Protein AF-A0A8S3PRU8-F1 (afdb_monomer_lite)

pLDDT: mean 73.17, std 15.63, range [35.59, 90.94]

Radius of gyration: 26.18 Å; chains: 1; bounding box: 112×48×58 Å

InterPro domains:
  IPR024989 Major facilitator superfamily associated domain [PF12832] (41-368)
  IPR036259 MFS transporter superfamily [G3DSA:1.20.1250.20] (37-147)
  IPR036259 MFS transporter superfamily [G3DSA:1.20.1250.20] (250-369)
  IPR036259 MFS transporter superfamily [SSF103473] (40-126)
  IPR036259 MFS transporter superfamily [SSF103473] (211-368)
  IPR051717 Major facilitator superfamily MFSD6 [PTHR16172] (34-369)

Organism: Mytilus edulis (NCBI:txid6550)

Secondary structure (DSSP, 8-state):
--SSSSSHHHHHHHHHHHHHHHHHHHHHHHHHTT---HHHHHHHHHHHHHHHHHHHHHHHHHHHHHHTT--HHHHHHHHHHHHHHHHHHHHHHHHHHHHHT-HHHHHHHHHHHHHHHHHHHHTS-------HHHHHHHHHHHHH-S----HHHHHHHHHHHHHHHHHHHHHHHHHHHHHHHHHHHHHHHHHHHHHH-GGGTHHHHHHHHHHHHH-----HHHHHHHHHHHHHHHHHHHHH---HHHHHHHHTTPPPP-HHHHHHHHTSHHHHHHHHHHHHHHHHHHHHHHHHHHHHHHTT--HHHHHHHHHHHHHHHHHHHHHHHHHHHHH-HHHHHHHHHHHHHHHHHHHHH--SGGGHHHHHGGGG-

Foldseek 3Di:
DPDPPPCVVVVVVVVVVVVVVVVVVVVVVVVVLPPPPVLLVLLLLQLLLVLLLCLLDLLCVLVLCVQLVDDPVRLCVLLVLLVVLLVVLQVVLVLVCQQVVPLLVLLLQLLVLLVVLVVLVVPLPRNPRCPPVVVVVVVVCVVPDPDDDDPVVVVVVVVVVVSVVVVVVNSVSNSVSSSSNSNNVVSSLVLSCQVCDPVVVLCSLVSNLSSLVSNADDDSVRSVVSSVVSSVSNNVSSVVRDRVVSVVCVVVVPDGDDVVVVVVVCPDVVNVVVVVLVVVVVVLVSCCSNCVLVLLVVLVHDPVLSNLLSNLLSVLQSVLSVCVVVVCVPPNDVVVSVVLVVLSVVLVVCSVPDSHSNVSSVSSSSSND

Sequence (369 aa):
MDNCNEKRPVVAAELHLQKEATEESTKSTERNIFKIESDLLIYKLFYFGFGGAIGCVFPFLSVYYKQLGFSPNQIGIISGVRPLIGFMSGPLWGSIADRCRIRKMMMLISTFGWLTFLMGIGFVPPAATTDKNCQLELVFVNSTLGLHNTSSGKDALSSVFKKLSTSEQNKLLEDRGEIVHSPLSALSDSGCIEHIGMENVDKYGFQRCWASFGFGLFDYHVAFYFFAGCMIIVIISAFMFSFPHEKAAKADNKPKPNIKHTFKLFMTPHYCSWLVCMFVMGMCNGVIWAFLYWHMENLGASQLLIGLSSVVNNIAEIITFFVIFPLIKKVGVMPFMILGILGYIARFCVFAFINNPWFILPVEVLQGM

Structure (mmCIF, N/CA/C/O backbone):
data_AF-A0A8S3PRU8-F1
#
_entry.id   AF-A0A8S3PRU8-F1
#
loop_
_atom_site.group_PDB
_atom_site.id
_atom_site.type_symbol
_atom_site.label_atom_id
_atom_site.label_alt_id
_atom_site.label_comp_id
_atom_site.label_asym_id
_atom_site.label_entity_id
_atom_site.label_seq_id
_atom_site.pdbx_PDB_ins_code
_atom_site.Cartn_x
_atom_site.Cartn_y
_atom_site.Cartn_z
_atom_site.occupancy
_atom_site.B_iso_or_equiv
_atom_site.auth_seq_id
_atom_site.auth_comp_id
_atom_site.auth_asym_id
_atom_site.auth_atom_id
_atom_site.pdbx_PDB_model_num
ATOM 1 N N . MET A 1 1 ? -65.185 4.388 -13.834 1.00 47.00 1 MET A N 1
ATOM 2 C CA . MET A 1 1 ? -64.095 5.345 -14.137 1.00 47.00 1 MET A CA 1
ATOM 3 C C . MET A 1 1 ? -64.138 6.391 -13.030 1.00 47.00 1 MET A C 1
ATOM 5 O O . MET A 1 1 ? -65.217 6.534 -12.488 1.00 47.00 1 MET A O 1
ATOM 9 N N . ASP A 1 2 ? -63.014 7.002 -12.640 1.00 45.50 2 ASP A N 1
ATOM 10 C CA . ASP A 1 2 ? -62.895 8.070 -11.605 1.00 45.50 2 ASP A CA 1
ATOM 11 C C . ASP A 1 2 ? -62.200 7.688 -10.283 1.00 45.50 2 ASP A C 1
ATOM 13 O O . ASP A 1 2 ? -62.673 8.000 -9.200 1.00 45.50 2 ASP A O 1
ATOM 17 N N . ASN A 1 3 ? -61.025 7.043 -10.340 1.00 44.25 3 ASN A N 1
ATOM 18 C CA . ASN A 1 3 ? -60.102 7.058 -9.185 1.00 44.25 3 ASN A CA 1
ATOM 19 C C . ASN A 1 3 ? -58.603 7.066 -9.567 1.00 44.25 3 ASN A C 1
ATOM 21 O O . ASN A 1 3 ? -57.733 6.715 -8.775 1.00 44.25 3 ASN A O 1
ATOM 25 N N . CYS A 1 4 ? -58.276 7.434 -10.814 1.00 46.62 4 CYS A N 1
ATOM 26 C CA . CYS A 1 4 ? -56.896 7.408 -11.326 1.00 46.62 4 CYS A CA 1
ATOM 27 C C . CYS A 1 4 ? -56.290 8.807 -11.574 1.00 46.62 4 CYS A C 1
ATOM 29 O O . CYS A 1 4 ? -55.106 8.906 -11.897 1.00 46.62 4 CYS A O 1
ATOM 31 N N . ASN A 1 5 ? -57.071 9.886 -11.414 1.00 47.25 5 ASN A N 1
ATOM 32 C CA . ASN A 1 5 ? -56.615 11.263 -11.660 1.00 47.25 5 ASN A CA 1
ATOM 33 C C . ASN A 1 5 ? -56.209 12.038 -10.396 1.00 47.25 5 ASN A C 1
ATOM 35 O O . ASN A 1 5 ? -55.496 13.027 -10.515 1.00 47.25 5 ASN A O 1
ATOM 39 N N . GLU A 1 6 ? -56.568 11.572 -9.198 1.00 48.75 6 GLU A N 1
ATOM 40 C CA . GLU A 1 6 ? -56.329 12.328 -7.956 1.00 48.75 6 GLU A CA 1
ATOM 41 C C . GLU A 1 6 ? -54.977 12.006 -7.286 1.00 48.75 6 GLU A C 1
ATOM 43 O O . GLU A 1 6 ? -54.430 12.815 -6.544 1.00 48.75 6 GLU A O 1
ATOM 48 N N . LYS A 1 7 ? -54.360 10.859 -7.613 1.00 46.28 7 LYS A N 1
ATOM 49 C CA . LYS A 1 7 ? -53.056 10.443 -7.049 1.00 46.28 7 LYS A CA 1
ATOM 50 C C . LYS A 1 7 ? -51.835 10.998 -7.790 1.00 46.28 7 LYS A C 1
ATOM 52 O O . LYS A 1 7 ? -50.730 10.983 -7.256 1.00 46.28 7 LYS A O 1
ATOM 57 N N . ARG A 1 8 ? -52.011 11.487 -9.021 1.00 46.84 8 ARG A N 1
ATOM 58 C CA . ARG A 1 8 ? -50.918 11.994 -9.868 1.00 46.84 8 ARG A CA 1
ATOM 59 C C . ARG A 1 8 ? -50.230 13.265 -9.321 1.00 46.84 8 ARG A C 1
ATOM 61 O O . ARG A 1 8 ? -49.003 13.299 -9.374 1.00 46.84 8 ARG A O 1
ATOM 68 N N . PRO A 1 9 ? -50.943 14.273 -8.771 1.00 50.50 9 PRO A N 1
ATOM 69 C CA . PRO A 1 9 ? -50.291 15.460 -8.209 1.00 50.50 9 PRO A CA 1
ATOM 70 C C . PRO A 1 9 ? -49.580 15.184 -6.875 1.00 50.50 9 PRO A C 1
ATOM 72 O O . PRO A 1 9 ? -48.553 15.798 -6.607 1.00 50.50 9 PRO A O 1
ATOM 75 N N . VAL A 1 10 ? -50.069 14.228 -6.074 1.00 56.16 10 VAL A N 1
ATOM 76 C CA . VAL A 1 10 ? -49.475 13.882 -4.768 1.00 56.16 10 VAL A CA 1
ATOM 77 C C . VAL A 1 10 ? -48.139 13.158 -4.943 1.00 56.16 10 VAL A C 1
ATOM 79 O O . VAL A 1 10 ? -47.141 13.560 -4.354 1.00 56.16 10 VAL A O 1
ATOM 82 N N . VAL A 1 11 ? -48.084 12.164 -5.838 1.00 56.28 11 VAL A N 1
ATOM 83 C CA . VAL A 1 11 ? -46.840 11.429 -6.131 1.00 56.28 11 VAL A CA 1
ATOM 84 C C . VAL A 1 11 ? -45.798 12.336 -6.791 1.00 56.28 11 VAL A C 1
ATOM 86 O O . VAL A 1 11 ? -44.612 12.213 -6.504 1.00 56.28 11 VAL A O 1
ATOM 89 N N . ALA A 1 12 ? -46.217 13.274 -7.649 1.00 55.81 12 ALA A N 1
ATOM 90 C CA . ALA A 1 12 ? -45.309 14.259 -8.233 1.00 55.81 12 ALA A CA 1
ATOM 91 C C . ALA A 1 12 ? -44.747 15.218 -7.169 1.00 55.81 12 ALA A C 1
ATOM 93 O O . ALA A 1 12 ? -43.547 15.480 -7.171 1.00 55.81 12 ALA A O 1
ATOM 94 N N . ALA A 1 13 ? -45.578 15.687 -6.233 1.00 56.72 13 ALA A N 1
ATOM 95 C CA . ALA A 1 13 ? -45.146 16.542 -5.129 1.00 56.72 13 ALA A CA 1
ATOM 96 C C . ALA A 1 13 ? -44.163 15.828 -4.180 1.00 56.72 13 ALA A C 1
ATOM 98 O O . ALA A 1 13 ? -43.155 16.419 -3.803 1.00 56.72 13 ALA A O 1
ATOM 99 N N . GLU A 1 14 ? -44.384 14.546 -3.862 1.00 57.16 14 GLU A N 1
ATOM 100 C CA . GLU A 1 14 ? -43.434 13.735 -3.080 1.00 57.16 14 GLU A CA 1
ATOM 101 C C . GLU A 1 14 ? -42.108 13.506 -3.816 1.00 57.16 14 GLU A C 1
ATOM 103 O O . GLU A 1 14 ? -41.045 13.578 -3.201 1.00 57.16 14 GLU A O 1
ATOM 108 N N . LEU A 1 15 ? -42.140 13.300 -5.137 1.00 53.78 15 LEU A N 1
ATOM 109 C CA . LEU A 1 15 ? -40.930 13.167 -5.959 1.00 53.78 15 LEU A CA 1
ATOM 110 C C . LEU A 1 15 ? -40.143 14.480 -6.059 1.00 53.78 15 LEU A C 1
ATOM 112 O O . LEU A 1 15 ? -38.913 14.453 -6.105 1.00 53.78 15 LEU A O 1
ATOM 116 N N . HIS A 1 16 ? -40.836 15.621 -6.084 1.00 53.03 16 HIS A N 1
ATOM 117 C CA . HIS A 1 16 ? -40.217 16.946 -6.043 1.00 53.03 16 HIS A CA 1
ATOM 118 C C . HIS A 1 16 ? -39.598 17.235 -4.671 1.00 53.03 16 HIS A C 1
ATOM 120 O O . HIS A 1 16 ? -38.432 17.613 -4.622 1.00 53.03 16 HIS A O 1
ATOM 126 N N . LEU A 1 17 ? -40.300 16.933 -3.574 1.00 56.47 17 LEU A N 1
ATOM 127 C CA . LEU A 1 17 ? -39.768 17.056 -2.211 1.00 56.47 17 LEU A CA 1
ATOM 128 C C . LEU A 1 17 ? -38.574 16.124 -1.964 1.00 56.47 17 LEU A C 1
ATOM 130 O O . LEU A 1 17 ? -37.589 16.528 -1.352 1.00 56.47 17 LEU A O 1
ATOM 134 N N . GLN A 1 18 ? -38.609 14.890 -2.480 1.00 53.62 18 GLN A N 1
ATOM 135 C CA . GLN A 1 18 ? -37.466 13.976 -2.408 1.00 53.62 18 GLN A CA 1
ATOM 136 C C . GLN A 1 18 ? -36.280 14.465 -3.244 1.00 53.62 18 GLN A C 1
ATOM 138 O O . GLN A 1 18 ? -35.137 14.318 -2.810 1.00 53.62 18 GLN A O 1
ATOM 143 N N . LYS A 1 19 ? -36.517 15.059 -4.420 1.00 53.69 19 LYS A N 1
ATOM 144 C CA . LYS A 1 19 ? -35.451 15.659 -5.235 1.00 53.69 19 LYS A CA 1
ATOM 145 C C . LYS A 1 19 ? -34.837 16.880 -4.562 1.00 53.69 19 LYS A C 1
ATOM 147 O O . LYS A 1 19 ? -33.615 16.948 -4.502 1.00 53.69 19 LYS A O 1
ATOM 152 N N . GLU A 1 20 ? -35.644 17.777 -4.005 1.00 48.34 20 GLU A N 1
ATOM 153 C CA . GLU A 1 20 ? -35.163 18.954 -3.272 1.00 48.34 20 GLU A CA 1
ATOM 154 C C . GLU A 1 20 ? -34.386 18.551 -2.011 1.00 48.34 20 GLU A C 1
ATOM 156 O O . GLU A 1 20 ? -33.273 19.030 -1.806 1.00 48.34 20 GLU A O 1
ATOM 161 N N . ALA A 1 21 ? -34.876 17.572 -1.241 1.00 49.41 21 ALA A N 1
ATOM 162 C CA . ALA A 1 21 ? -34.156 17.030 -0.086 1.00 49.41 21 ALA A CA 1
ATOM 163 C C . ALA A 1 21 ? -32.836 16.338 -0.481 1.00 49.41 21 ALA A C 1
ATOM 165 O O . ALA A 1 21 ? -31.834 16.428 0.233 1.00 49.41 21 ALA A O 1
ATOM 166 N N . THR A 1 22 ? -32.802 15.668 -1.639 1.00 45.88 22 THR A N 1
ATOM 167 C CA . THR A 1 22 ? -31.578 15.043 -2.162 1.00 45.88 22 THR A CA 1
ATOM 168 C C . THR A 1 22 ? -30.594 16.097 -2.677 1.00 45.88 22 THR A C 1
ATOM 170 O O . THR A 1 22 ? -29.397 15.971 -2.429 1.00 45.88 22 THR A O 1
ATOM 173 N N . GLU A 1 23 ? -31.055 17.163 -3.337 1.00 47.12 23 GLU A N 1
ATOM 174 C CA . GLU A 1 23 ? -30.209 18.274 -3.797 1.00 47.12 23 GLU A CA 1
ATOM 175 C C . GLU A 1 23 ? -29.662 19.119 -2.639 1.00 47.12 23 GLU A C 1
ATOM 177 O O . GLU A 1 23 ? -28.493 19.505 -2.673 1.00 47.12 23 GLU A O 1
ATOM 182 N N . GLU A 1 24 ? -30.443 19.361 -1.582 1.00 45.91 24 GLU A N 1
ATOM 183 C CA . GLU A 1 24 ? -29.961 20.022 -0.362 1.00 45.91 24 GLU A CA 1
ATOM 184 C C . GLU A 1 24 ? -28.993 19.143 0.435 1.00 45.91 24 GLU A C 1
ATOM 186 O O . GLU A 1 24 ? -27.978 19.639 0.936 1.00 45.91 24 GLU A O 1
ATOM 191 N N . SER A 1 25 ? -29.237 17.829 0.504 1.00 40.81 25 SER A N 1
ATOM 192 C CA . SER A 1 25 ? -28.279 16.873 1.068 1.00 40.81 25 SER A CA 1
ATOM 193 C C . SER A 1 25 ? -26.977 16.873 0.260 1.00 40.81 25 SER A C 1
ATOM 195 O O . SER A 1 25 ? -25.906 16.989 0.840 1.00 40.81 25 SER A O 1
ATOM 197 N N . THR A 1 26 ? -27.048 16.889 -1.073 1.00 47.44 26 THR A N 1
ATOM 198 C CA . THR A 1 26 ? -25.853 16.916 -1.933 1.00 47.44 26 THR A CA 1
ATOM 199 C C . THR A 1 26 ? -25.088 18.243 -1.797 1.00 47.44 26 THR A C 1
ATOM 201 O O . THR A 1 26 ? -23.878 18.225 -1.596 1.00 47.44 26 THR A O 1
ATOM 204 N N . LYS A 1 27 ? -25.776 19.397 -1.779 1.00 42.53 27 LYS A N 1
ATOM 205 C CA . LYS A 1 27 ? -25.165 20.731 -1.578 1.00 42.53 27 LYS A CA 1
ATOM 206 C C . LYS A 1 27 ? -24.635 20.968 -0.159 1.00 42.53 27 LYS A C 1
ATOM 208 O O . LYS A 1 27 ? -23.760 21.814 0.040 1.00 42.53 27 LYS A O 1
ATOM 213 N N . SER A 1 28 ? -25.192 20.309 0.858 1.00 35.81 28 SER A N 1
ATOM 214 C CA . SER A 1 28 ? -24.673 20.368 2.234 1.00 35.81 28 SER A CA 1
ATOM 215 C C . SER A 1 28 ? -23.487 19.423 2.427 1.00 35.81 28 SER A C 1
ATOM 217 O O . SER A 1 28 ? -22.510 19.823 3.056 1.00 35.81 28 SER A O 1
ATOM 219 N N . THR A 1 29 ? -23.499 18.241 1.804 1.00 46.25 29 THR A N 1
ATOM 220 C CA . THR A 1 29 ? -22.323 17.370 1.691 1.00 46.25 29 THR A CA 1
ATOM 221 C C . THR A 1 29 ? -21.192 18.097 0.960 1.00 46.25 29 THR A C 1
ATOM 223 O O . THR A 1 29 ? -20.109 18.204 1.522 1.00 46.25 29 THR A O 1
ATOM 226 N N . GLU A 1 30 ? -21.440 18.723 -0.198 1.00 48.78 30 GLU A N 1
ATOM 227 C CA . GLU A 1 30 ? -20.431 19.499 -0.945 1.00 48.78 30 GLU A CA 1
ATOM 228 C C . GLU A 1 30 ? -19.824 20.653 -0.131 1.00 48.78 30 GLU A C 1
ATOM 230 O O . GLU A 1 30 ? -18.609 20.856 -0.153 1.00 48.78 30 GLU A O 1
ATOM 235 N N . ARG A 1 31 ? -20.638 21.374 0.657 1.00 43.94 31 ARG A N 1
ATOM 236 C CA . ARG A 1 31 ? -20.153 22.438 1.557 1.00 43.94 31 ARG A CA 1
ATOM 237 C C . ARG A 1 31 ? -19.369 21.915 2.768 1.00 43.94 31 ARG A C 1
ATOM 239 O O . ARG A 1 31 ? -18.573 22.664 3.329 1.00 43.94 31 ARG A O 1
ATOM 246 N N . ASN A 1 32 ? -19.549 20.652 3.154 1.00 48.50 32 ASN A N 1
ATOM 247 C CA . ASN A 1 32 ? -18.842 20.024 4.273 1.00 48.50 32 ASN A CA 1
ATOM 248 C C . ASN A 1 32 ? -17.560 19.274 3.865 1.00 48.50 32 ASN A C 1
ATOM 250 O O . ASN A 1 32 ? -16.729 19.026 4.734 1.00 48.50 32 ASN A O 1
ATOM 254 N N . ILE A 1 33 ? -17.339 18.980 2.576 1.00 50.38 33 ILE A N 1
ATOM 255 C CA . ILE A 1 33 ? -16.106 18.320 2.086 1.00 50.38 33 ILE A CA 1
ATOM 256 C C . ILE A 1 33 ? -14.841 19.136 2.428 1.00 50.38 33 ILE A C 1
ATOM 258 O O . ILE A 1 33 ? -13.779 18.566 2.671 1.00 50.38 33 ILE A O 1
ATOM 262 N N . PHE A 1 34 ? -14.949 20.469 2.502 1.00 45.59 34 PHE A N 1
ATOM 263 C CA . PHE A 1 34 ? -13.810 21.370 2.730 1.00 45.59 34 PHE A CA 1
ATOM 264 C C . PHE A 1 34 ? -13.647 21.871 4.168 1.00 45.59 34 PHE A C 1
ATOM 266 O O . PHE A 1 34 ? -12.676 22.575 4.459 1.00 45.59 34 PHE A O 1
ATOM 273 N N . LYS A 1 35 ? -14.546 21.521 5.095 1.00 43.44 35 LYS A N 1
ATOM 274 C CA . LYS A 1 35 ? -14.351 21.889 6.500 1.00 43.44 35 LYS A CA 1
ATOM 275 C C . LYS A 1 35 ? -13.272 20.973 7.075 1.00 43.44 35 LYS A C 1
ATOM 277 O O . LYS A 1 35 ? -13.495 19.784 7.282 1.00 43.44 35 LYS A O 1
ATOM 282 N N . ILE A 1 36 ? -12.074 21.517 7.283 1.00 52.06 36 ILE A N 1
ATOM 283 C CA . ILE A 1 36 ? -10.980 20.798 7.939 1.00 52.06 36 ILE A CA 1
ATOM 284 C C . ILE A 1 36 ? -11.389 20.607 9.402 1.00 52.06 36 ILE A C 1
ATOM 286 O O . ILE A 1 36 ? -11.184 21.486 10.234 1.00 52.06 36 ILE A O 1
ATOM 290 N N . GLU A 1 37 ? -12.020 19.476 9.707 1.00 64.31 37 GLU A N 1
ATOM 291 C CA . GLU A 1 37 ? -12.194 19.010 11.079 1.00 64.31 37 GLU A CA 1
ATOM 292 C C . GLU A 1 37 ? -10.785 18.804 11.659 1.00 64.31 37 GLU A C 1
ATOM 294 O O . GLU A 1 37 ? -10.051 17.905 11.240 1.00 64.31 37 GLU A O 1
ATOM 299 N N . SER A 1 38 ? -10.369 19.693 12.566 1.00 64.19 38 SER A N 1
ATOM 300 C CA . SER A 1 38 ? -9.030 19.692 13.176 1.00 64.19 38 SER A CA 1
ATOM 301 C C . SER A 1 38 ? -8.693 18.356 13.845 1.00 64.19 38 SER A C 1
ATOM 303 O O . SER A 1 38 ? -7.530 17.958 13.877 1.00 64.19 38 SER A O 1
ATOM 305 N N . ASP A 1 39 ? -9.718 17.630 14.293 1.00 69.25 39 ASP A N 1
ATOM 306 C CA . ASP A 1 39 ? -9.606 16.307 14.908 1.00 69.25 39 ASP A CA 1
ATOM 307 C C . ASP A 1 39 ? -9.139 15.229 13.907 1.00 69.25 39 ASP A C 1
ATOM 309 O O . ASP A 1 39 ? -8.416 14.301 14.273 1.00 69.25 39 ASP A O 1
ATOM 313 N N . LEU A 1 40 ? -9.451 15.391 12.612 1.00 80.44 40 LEU A N 1
ATOM 314 C CA . LEU A 1 40 ? -9.039 14.475 11.540 1.00 80.44 40 LEU A CA 1
ATOM 315 C C . LEU A 1 40 ? -7.674 14.821 10.928 1.00 80.44 40 LEU A C 1
ATOM 317 O O . LEU A 1 40 ? -7.093 14.009 10.204 1.00 80.44 40 LEU A O 1
ATOM 321 N N . LEU A 1 41 ? -7.124 16.002 11.227 1.00 84.31 41 LEU A N 1
ATOM 322 C CA . LEU A 1 41 ? -5.850 16.460 10.666 1.00 84.31 41 LEU A CA 1
ATOM 323 C C . LEU A 1 41 ? -4.695 15.508 11.006 1.00 84.31 41 LEU A C 1
ATOM 325 O O . LEU A 1 41 ? -3.850 15.237 10.155 1.00 84.31 41 LEU A O 1
ATOM 329 N N . ILE A 1 42 ? -4.688 14.951 12.219 1.00 85.69 42 ILE A N 1
ATOM 330 C CA . ILE A 1 42 ? -3.657 14.006 12.677 1.00 85.69 42 ILE A CA 1
ATOM 331 C C . ILE A 1 42 ? -3.625 12.766 11.779 1.00 85.69 42 ILE A C 1
ATOM 333 O O . ILE A 1 42 ? -2.552 12.319 11.377 1.00 85.69 42 ILE A O 1
ATOM 337 N N . TYR A 1 43 ? -4.797 12.249 11.406 1.00 84.75 43 TYR A N 1
ATOM 338 C CA . TYR A 1 43 ? -4.910 11.110 10.501 1.00 84.75 43 TYR A CA 1
ATOM 339 C C . TYR A 1 43 ? -4.434 11.490 9.093 1.00 84.75 43 TYR A C 1
ATOM 341 O O . TYR A 1 43 ? -3.814 10.669 8.427 1.00 84.75 43 TYR A O 1
ATOM 349 N N . LYS A 1 44 ? -4.671 12.733 8.632 1.00 87.81 44 LYS A N 1
ATOM 350 C CA . LYS A 1 44 ? -4.257 13.186 7.283 1.00 87.81 44 LYS A CA 1
ATOM 351 C C . LYS A 1 44 ? -2.744 13.245 7.193 1.00 87.81 44 LYS A C 1
ATOM 353 O O . LYS A 1 44 ? -2.162 12.726 6.248 1.00 87.81 44 LYS A O 1
ATOM 358 N N . LEU A 1 45 ? -2.123 13.826 8.217 1.00 87.69 45 LEU A N 1
ATOM 359 C CA . LEU A 1 45 ? -0.674 13.900 8.352 1.00 87.69 45 LEU A CA 1
ATOM 360 C C . LEU A 1 45 ? -0.046 12.510 8.462 1.00 87.69 45 LEU A C 1
ATOM 362 O O . LEU A 1 45 ? 0.976 12.267 7.824 1.00 87.69 45 LEU A O 1
ATOM 366 N N . PHE A 1 46 ? -0.671 11.592 9.208 1.00 89.06 46 PHE A N 1
ATOM 367 C CA . PHE A 1 46 ? -0.214 10.207 9.273 1.00 89.06 46 PHE A CA 1
ATOM 368 C C . PHE A 1 46 ? -0.255 9.547 7.894 1.00 89.06 46 PHE A C 1
ATOM 370 O O . PHE A 1 46 ? 0.762 9.023 7.453 1.00 89.06 46 PHE A O 1
ATOM 377 N N . TYR A 1 47 ? -1.394 9.597 7.193 1.00 88.56 47 TYR A N 1
ATOM 378 C CA . TYR A 1 47 ? -1.516 8.994 5.865 1.00 88.56 47 TYR A CA 1
ATOM 379 C C . TYR A 1 47 ? -0.541 9.615 4.871 1.00 88.56 47 TYR A C 1
ATOM 381 O O . TYR A 1 47 ? 0.140 8.871 4.176 1.00 88.56 47 TYR A O 1
ATOM 389 N N . PHE A 1 48 ? -0.417 10.942 4.850 1.00 88.50 48 PHE A N 1
ATOM 390 C CA . PHE A 1 48 ? 0.528 11.650 3.990 1.00 88.50 48 PHE A CA 1
ATOM 391 C C . PHE A 1 48 ? 1.977 11.236 4.253 1.00 88.50 48 PHE A C 1
ATOM 393 O O . PHE A 1 48 ? 2.682 10.847 3.325 1.00 88.50 48 PHE A O 1
ATOM 400 N N . GLY A 1 49 ? 2.418 11.261 5.514 1.00 86.31 49 GLY A N 1
ATOM 401 C CA . GLY A 1 49 ? 3.778 10.860 5.871 1.00 86.31 49 GLY A CA 1
ATOM 402 C C . GLY A 1 49 ? 4.031 9.373 5.613 1.00 86.31 49 GLY A C 1
ATOM 403 O O . GLY A 1 49 ? 5.090 8.999 5.120 1.00 86.31 49 GLY A O 1
ATOM 404 N N . PHE A 1 50 ? 3.052 8.515 5.894 1.00 86.19 50 PHE A N 1
ATOM 405 C CA . PHE A 1 50 ? 3.163 7.076 5.674 1.00 86.19 50 PHE A CA 1
ATOM 406 C C . PHE A 1 50 ? 3.224 6.735 4.182 1.00 86.19 50 PHE A C 1
ATOM 408 O O . PHE A 1 50 ? 4.113 6.006 3.746 1.00 86.19 50 PHE A O 1
ATOM 415 N N . GLY A 1 51 ? 2.323 7.312 3.386 1.00 82.69 51 GLY A N 1
ATOM 416 C CA . GLY A 1 51 ? 2.319 7.176 1.935 1.00 82.69 51 GLY A CA 1
ATOM 417 C C . GLY A 1 51 ? 3.601 7.719 1.313 1.00 82.69 51 GLY A C 1
ATOM 418 O O . GLY A 1 51 ? 4.240 7.019 0.537 1.00 82.69 51 GLY A O 1
ATOM 419 N N . GLY A 1 52 ? 4.056 8.904 1.727 1.00 83.00 52 GLY A N 1
ATOM 420 C CA . GLY A 1 52 ? 5.311 9.474 1.236 1.00 83.00 52 GLY A CA 1
ATOM 421 C C . GLY A 1 52 ? 6.541 8.652 1.596 1.00 83.00 52 GLY A C 1
ATOM 422 O O . GLY A 1 52 ? 7.410 8.443 0.752 1.00 83.00 52 GLY A O 1
ATOM 423 N N . ALA A 1 53 ? 6.579 8.083 2.801 1.00 82.50 53 ALA A N 1
ATOM 424 C CA . ALA A 1 53 ? 7.632 7.156 3.190 1.00 82.50 53 ALA A CA 1
ATOM 425 C C . ALA A 1 53 ? 7.681 5.904 2.297 1.00 82.50 53 ALA A C 1
ATOM 427 O O . ALA A 1 53 ? 8.762 5.501 1.869 1.00 82.50 53 ALA A O 1
ATOM 428 N N . ILE A 1 54 ? 6.528 5.294 2.004 1.00 79.81 54 ILE A N 1
ATOM 429 C CA . ILE A 1 54 ? 6.445 4.130 1.110 1.00 79.81 54 ILE A CA 1
ATOM 430 C C . ILE A 1 54 ? 6.835 4.531 -0.320 1.00 79.81 54 ILE A C 1
ATOM 432 O O . ILE A 1 54 ? 7.626 3.828 -0.953 1.00 79.81 54 ILE A O 1
ATOM 436 N N . GLY A 1 55 ? 6.351 5.675 -0.808 1.00 76.00 55 GLY A N 1
ATOM 437 C CA . GLY A 1 55 ? 6.598 6.157 -2.166 1.00 76.00 55 GLY A CA 1
ATOM 438 C C . GLY A 1 55 ? 8.044 6.506 -2.475 1.00 76.00 55 GLY A C 1
ATOM 439 O O . GLY A 1 55 ? 8.481 6.329 -3.609 1.00 76.00 55 GLY A O 1
ATOM 440 N N . CYS A 1 56 ? 8.825 6.903 -1.472 1.00 77.00 56 CYS A N 1
ATOM 441 C CA . CYS A 1 56 ? 10.262 7.112 -1.640 1.00 77.00 56 CYS A CA 1
ATOM 442 C C . CYS A 1 56 ? 11.082 5.820 -1.661 1.00 77.00 56 CYS A C 1
ATOM 444 O O . CYS A 1 56 ? 12.220 5.845 -2.113 1.00 77.00 56 CYS A O 1
ATOM 446 N N . VAL A 1 57 ? 10.554 4.709 -1.142 1.00 74.12 57 VAL A N 1
ATOM 447 C CA . VAL A 1 57 ? 11.347 3.494 -0.901 1.00 74.12 57 VAL A CA 1
ATOM 448 C C . VAL A 1 57 ? 10.989 2.406 -1.903 1.00 74.12 57 VAL A C 1
ATOM 450 O O . VAL A 1 57 ? 11.868 1.880 -2.578 1.00 74.12 57 VAL A O 1
ATOM 453 N N . PHE A 1 58 ? 9.703 2.083 -2.043 1.00 74.12 58 PHE A N 1
ATOM 454 C CA . PHE A 1 58 ? 9.248 0.912 -2.797 1.00 74.12 58 PHE A CA 1
ATOM 455 C C . PHE A 1 58 ? 9.584 0.944 -4.299 1.00 74.12 58 PHE A C 1
ATOM 457 O O . PHE A 1 58 ? 10.078 -0.073 -4.789 1.00 74.12 58 PHE A O 1
ATOM 464 N N . PRO A 1 59 ? 9.397 2.060 -5.037 1.00 72.19 59 PRO A N 1
ATOM 465 C CA . PRO A 1 59 ? 9.707 2.102 -6.471 1.00 72.19 59 PRO A CA 1
ATOM 466 C C . PRO A 1 59 ? 11.193 1.893 -6.781 1.00 72.19 59 PRO A C 1
ATOM 468 O O . PRO A 1 59 ? 11.546 1.319 -7.809 1.00 72.19 59 PRO A O 1
ATOM 471 N N . PHE A 1 60 ? 12.073 2.342 -5.883 1.00 70.44 60 PHE A N 1
ATOM 472 C CA . PHE A 1 60 ? 13.521 2.266 -6.071 1.00 70.44 60 PHE A CA 1
ATOM 473 C C . PHE A 1 60 ? 14.129 0.982 -5.505 1.00 70.44 60 PHE A C 1
ATOM 475 O O . PHE A 1 60 ? 15.237 0.616 -5.892 1.00 70.44 60 PHE A O 1
ATOM 482 N N . LEU A 1 61 ? 13.420 0.273 -4.623 1.00 74.25 61 LEU A N 1
ATOM 483 C CA . LEU A 1 61 ? 13.950 -0.896 -3.928 1.00 74.25 61 LEU A CA 1
ATOM 484 C C . LEU A 1 61 ? 14.251 -2.068 -4.878 1.00 74.25 61 LEU A C 1
ATOM 486 O O . LEU A 1 61 ? 15.305 -2.694 -4.778 1.00 74.25 61 LEU A O 1
ATOM 490 N N . SER A 1 62 ? 13.371 -2.337 -5.847 1.00 71.00 62 SER A N 1
ATOM 491 C CA . SER A 1 62 ? 13.594 -3.397 -6.844 1.00 71.00 62 SER A CA 1
ATOM 492 C C . SER A 1 62 ? 14.750 -3.063 -7.796 1.00 71.00 62 SER A C 1
ATOM 494 O O . SER A 1 62 ? 15.580 -3.925 -8.096 1.00 71.00 62 SER A O 1
ATOM 496 N N . VAL A 1 63 ? 14.861 -1.796 -8.209 1.00 70.94 63 VAL A N 1
ATOM 497 C CA . VAL A 1 63 ? 15.982 -1.290 -9.018 1.00 70.94 63 VAL A CA 1
ATOM 498 C C . VAL A 1 63 ? 17.294 -1.367 -8.232 1.00 70.94 63 VAL A C 1
ATOM 500 O O . VAL A 1 63 ? 18.315 -1.783 -8.776 1.00 70.94 63 VAL A O 1
ATOM 503 N N . TYR A 1 64 ? 17.268 -1.049 -6.937 1.00 72.69 64 TYR A N 1
ATOM 504 C CA . TYR A 1 64 ? 18.415 -1.185 -6.044 1.00 72.69 64 TYR A CA 1
ATOM 505 C C . TYR A 1 64 ? 18.894 -2.643 -5.954 1.00 72.69 64 TYR A C 1
ATOM 507 O O . TYR A 1 64 ? 20.085 -2.900 -6.121 1.00 72.69 64 TYR A O 1
ATOM 515 N N . TYR A 1 65 ? 17.996 -3.629 -5.814 1.00 72.75 65 TYR A N 1
ATOM 516 C CA . TYR A 1 65 ? 18.404 -5.042 -5.846 1.00 72.75 65 TYR A CA 1
ATOM 517 C C . TYR A 1 65 ? 19.019 -5.460 -7.180 1.00 72.75 65 TYR A C 1
ATOM 519 O O . TYR A 1 65 ? 20.001 -6.204 -7.210 1.00 72.75 65 TYR A O 1
ATOM 527 N N . LYS A 1 66 ? 18.496 -4.950 -8.293 1.00 69.75 66 LYS A N 1
ATOM 528 C CA . LYS A 1 66 ? 19.096 -5.190 -9.607 1.00 69.75 66 LYS A CA 1
ATOM 529 C C . LYS A 1 66 ? 20.515 -4.611 -9.687 1.00 69.75 66 LYS A C 1
ATOM 531 O O . LYS A 1 66 ? 21.414 -5.285 -10.183 1.00 69.75 66 LYS A O 1
ATOM 536 N N . GLN A 1 67 ? 20.744 -3.410 -9.149 1.00 67.81 67 GLN A N 1
ATOM 537 C CA . GLN A 1 67 ? 22.075 -2.786 -9.082 1.00 67.81 67 GLN A CA 1
ATOM 538 C C . GLN A 1 67 ? 23.049 -3.545 -8.169 1.00 67.81 67 GLN A C 1
ATOM 540 O O . GLN A 1 67 ? 24.244 -3.585 -8.453 1.00 67.81 67 GLN A O 1
ATOM 545 N N . LEU A 1 68 ? 22.548 -4.204 -7.120 1.00 66.88 68 LEU A N 1
ATOM 546 C CA . LEU A 1 68 ? 23.335 -5.112 -6.278 1.00 66.88 68 LEU A CA 1
ATOM 547 C C . LEU A 1 68 ? 23.734 -6.423 -6.983 1.00 66.88 68 LEU A C 1
ATOM 549 O O . LEU A 1 68 ? 24.498 -7.206 -6.420 1.00 66.88 68 LEU A O 1
ATOM 553 N N . GLY A 1 69 ? 23.251 -6.663 -8.207 1.00 65.56 69 GLY A N 1
ATOM 554 C CA . GLY A 1 69 ? 23.561 -7.854 -8.996 1.00 65.56 69 GLY A CA 1
ATOM 555 C C . GLY A 1 69 ? 22.667 -9.058 -8.693 1.00 65.56 69 GLY A C 1
ATOM 556 O O . GLY A 1 69 ? 23.000 -10.174 -9.093 1.00 65.56 69 GLY A O 1
ATOM 557 N N . PHE A 1 70 ? 21.538 -8.867 -8.001 1.00 67.88 70 PHE A N 1
ATOM 558 C CA . PHE A 1 70 ? 20.593 -9.956 -7.762 1.00 67.88 70 PHE A CA 1
ATOM 559 C C . PHE A 1 70 ? 19.926 -10.418 -9.061 1.00 67.88 70 PHE A C 1
ATOM 561 O O . PHE A 1 70 ? 19.525 -9.620 -9.911 1.00 67.88 70 PHE A O 1
ATOM 568 N N . SER A 1 71 ? 19.752 -11.734 -9.188 1.00 74.25 71 SER A N 1
ATOM 569 C CA . SER A 1 71 ? 18.999 -12.312 -10.304 1.00 74.25 71 SER A CA 1
ATOM 570 C C . SER A 1 71 ? 17.493 -12.008 -10.190 1.00 74.25 71 SER A C 1
ATOM 572 O O . SER A 1 71 ? 16.974 -11.888 -9.074 1.00 74.25 71 SER A O 1
ATOM 574 N N . PRO A 1 72 ? 16.743 -11.969 -11.311 1.00 71.19 72 PRO A N 1
ATOM 575 C CA . PRO A 1 72 ? 15.289 -11.774 -11.290 1.00 71.19 72 PRO A CA 1
ATOM 576 C C . PRO A 1 72 ? 14.545 -12.775 -10.407 1.00 71.19 72 PRO A C 1
ATOM 578 O O . PRO A 1 72 ? 13.628 -12.398 -9.681 1.00 71.19 72 PRO A O 1
ATOM 581 N N . ASN A 1 73 ? 14.995 -14.032 -10.397 1.00 72.88 73 ASN A N 1
ATOM 582 C CA . ASN A 1 73 ? 14.406 -15.081 -9.569 1.00 72.88 73 ASN A CA 1
ATOM 583 C C . ASN A 1 73 ? 14.597 -14.791 -8.073 1.00 72.88 73 ASN A C 1
ATOM 585 O O . ASN A 1 73 ? 13.684 -14.994 -7.279 1.00 72.88 73 ASN A O 1
ATOM 589 N N . GLN A 1 74 ? 15.766 -14.277 -7.676 1.00 73.62 74 GLN A N 1
ATOM 590 C CA . GLN A 1 74 ? 16.032 -13.916 -6.283 1.00 73.62 74 GLN A CA 1
ATOM 591 C C . GLN A 1 74 ? 15.219 -12.700 -5.841 1.00 73.62 74 GLN A C 1
ATOM 593 O O . GLN A 1 74 ? 14.722 -12.716 -4.718 1.00 73.62 74 GLN A O 1
ATOM 598 N N . ILE A 1 75 ? 15.072 -11.685 -6.699 1.00 75.31 75 ILE A N 1
ATOM 599 C CA . ILE A 1 75 ? 14.250 -10.497 -6.422 1.00 75.31 75 ILE A CA 1
ATOM 600 C C . ILE A 1 75 ? 12.779 -10.896 -6.303 1.00 75.31 75 ILE A C 1
ATOM 602 O O . ILE A 1 75 ? 12.128 -10.528 -5.333 1.00 75.31 75 ILE A O 1
ATOM 606 N N . GLY A 1 76 ? 12.283 -11.736 -7.216 1.00 73.19 76 GLY A N 1
ATOM 607 C CA . GLY A 1 76 ? 10.921 -12.264 -7.150 1.00 73.19 76 GLY A CA 1
ATOM 608 C C . GLY A 1 76 ? 10.628 -13.029 -5.863 1.00 73.19 76 GLY A C 1
ATOM 609 O O . GLY A 1 76 ? 9.563 -12.846 -5.279 1.00 73.19 76 GLY A O 1
ATOM 610 N N . ILE A 1 77 ? 11.581 -13.831 -5.374 1.00 75.50 77 ILE A N 1
ATOM 611 C CA . ILE A 1 77 ? 11.437 -14.525 -4.087 1.00 75.50 77 ILE A CA 1
ATOM 612 C C . ILE A 1 77 ? 11.394 -13.521 -2.924 1.00 75.50 77 ILE A C 1
ATOM 614 O O . ILE A 1 77 ? 10.511 -13.648 -2.084 1.00 75.50 77 ILE A O 1
ATOM 618 N N . ILE A 1 78 ? 12.273 -12.508 -2.881 1.00 74.38 78 ILE A N 1
ATOM 619 C CA . ILE A 1 78 ? 12.242 -11.461 -1.830 1.00 74.38 78 ILE A CA 1
ATOM 620 C C . ILE A 1 78 ? 10.890 -10.759 -1.825 1.00 74.38 78 ILE A C 1
ATOM 622 O O . ILE A 1 78 ? 10.187 -10.727 -0.818 1.00 74.38 78 ILE A O 1
ATOM 626 N N . SER A 1 79 ? 10.510 -10.216 -2.980 1.00 73.94 79 SER A N 1
ATOM 627 C CA . SER A 1 79 ? 9.290 -9.435 -3.125 1.00 73.94 79 SER A CA 1
ATOM 628 C C . SER A 1 79 ? 8.035 -10.273 -2.882 1.00 73.94 79 SER A C 1
ATOM 630 O O . SER A 1 79 ? 7.045 -9.730 -2.409 1.00 73.94 79 SER A O 1
ATOM 632 N N . GLY A 1 80 ? 8.068 -11.580 -3.165 1.00 72.69 80 GLY A N 1
ATOM 633 C CA . GLY A 1 80 ? 6.963 -12.508 -2.911 1.00 72.69 80 GLY A CA 1
ATOM 634 C C . GLY A 1 80 ? 6.863 -12.992 -1.460 1.00 72.69 80 GLY A C 1
ATOM 635 O O . GLY A 1 80 ? 5.758 -13.222 -0.970 1.00 72.69 80 GLY A O 1
ATOM 636 N N . VAL A 1 81 ? 7.983 -13.113 -0.741 1.00 76.38 81 VAL A N 1
ATOM 637 C CA . VAL A 1 81 ? 7.994 -13.524 0.675 1.00 76.38 81 VAL A CA 1
ATOM 638 C C . VAL A 1 81 ? 7.415 -12.431 1.578 1.00 76.38 81 VAL A C 1
ATOM 640 O O . VAL A 1 81 ? 6.633 -12.739 2.479 1.00 76.38 81 VAL A O 1
ATOM 643 N N . ARG A 1 82 ? 7.694 -11.153 1.298 1.00 75.25 82 ARG A N 1
ATOM 644 C CA . ARG A 1 82 ? 7.184 -10.007 2.076 1.00 75.25 82 ARG A CA 1
ATOM 645 C C . ARG A 1 82 ? 5.656 -9.999 2.281 1.00 75.25 82 ARG A C 1
ATOM 647 O O . ARG A 1 82 ? 5.221 -9.974 3.434 1.00 75.25 82 ARG A O 1
ATOM 654 N N . PRO A 1 83 ? 4.805 -10.084 1.239 1.00 76.69 83 PRO A N 1
ATOM 655 C CA . PRO A 1 83 ? 3.356 -10.125 1.421 1.00 76.69 83 PRO A CA 1
ATOM 656 C C . PRO A 1 83 ? 2.873 -11.413 2.100 1.00 76.69 83 PRO A C 1
ATOM 658 O O . PRO A 1 83 ? 1.874 -11.363 2.814 1.00 76.69 83 PRO A O 1
ATOM 661 N N . LEU A 1 84 ? 3.573 -12.549 1.957 1.00 75.56 84 LEU A N 1
ATOM 662 C CA . LEU A 1 84 ? 3.244 -13.778 2.696 1.00 75.56 84 LEU A CA 1
ATOM 663 C C . LEU A 1 84 ? 3.483 -13.606 4.200 1.00 75.56 84 LEU A C 1
ATOM 665 O O . LEU A 1 84 ? 2.637 -13.977 5.017 1.00 75.56 84 LEU A O 1
ATOM 669 N N . ILE A 1 85 ? 4.609 -12.993 4.565 1.00 79.69 85 ILE A N 1
ATOM 670 C CA . ILE A 1 85 ? 4.922 -12.633 5.947 1.00 79.69 85 ILE A CA 1
ATOM 671 C C . ILE A 1 85 ? 3.878 -11.649 6.487 1.00 79.69 85 ILE A C 1
ATOM 673 O O . ILE A 1 85 ? 3.355 -11.852 7.586 1.00 79.69 85 ILE A O 1
ATOM 677 N N . GLY A 1 86 ? 3.523 -10.618 5.716 1.00 76.31 86 GLY A N 1
ATOM 678 C CA . GLY A 1 86 ? 2.466 -9.663 6.057 1.00 76.31 86 GLY A CA 1
ATOM 679 C C . GLY A 1 86 ? 1.108 -10.335 6.285 1.00 76.31 86 GLY A C 1
ATOM 680 O O . GLY A 1 86 ? 0.455 -10.095 7.300 1.00 76.31 86 GLY A O 1
ATOM 681 N N . PHE A 1 87 ? 0.719 -11.251 5.397 1.00 78.19 87 PHE A N 1
ATOM 682 C CA . PHE A 1 87 ? -0.529 -12.011 5.482 1.00 78.19 87 PHE A CA 1
ATOM 683 C C . PHE A 1 87 ? -0.605 -12.891 6.738 1.00 78.19 87 PHE A C 1
ATOM 685 O O . PHE A 1 87 ? -1.653 -12.970 7.376 1.00 78.19 87 PHE A O 1
ATOM 692 N N . MET A 1 88 ? 0.503 -13.527 7.127 1.00 79.44 88 MET A N 1
ATOM 693 C CA . MET A 1 88 ? 0.566 -14.356 8.338 1.00 79.44 88 MET A CA 1
ATOM 694 C C . MET A 1 88 ? 0.631 -13.524 9.619 1.00 79.44 88 MET A C 1
ATOM 696 O O . MET A 1 88 ? -0.000 -13.863 10.620 1.00 79.44 88 MET A O 1
ATOM 700 N N . SER A 1 89 ? 1.380 -12.423 9.595 1.00 81.19 89 SER A N 1
ATOM 701 C CA . SER A 1 89 ? 1.594 -11.568 10.765 1.00 81.19 89 SER A CA 1
ATOM 702 C C . SER A 1 89 ? 0.398 -10.662 11.073 1.00 81.19 89 SER A C 1
ATOM 704 O O . SER A 1 89 ? 0.096 -10.449 12.248 1.00 81.19 89 SER A O 1
ATOM 706 N N . GLY A 1 90 ? -0.336 -10.197 10.058 1.00 80.38 90 GLY A N 1
ATOM 707 C CA . GLY A 1 90 ? -1.469 -9.279 10.210 1.00 80.38 90 GLY A CA 1
ATOM 708 C C . GLY A 1 90 ? -2.537 -9.765 11.204 1.00 80.38 90 GLY A C 1
ATOM 709 O O . GLY A 1 90 ? -2.792 -9.080 12.200 1.00 80.38 90 GLY A O 1
ATOM 710 N N . PRO A 1 91 ? -3.132 -10.962 11.021 1.00 80.12 91 PRO A N 1
ATOM 711 C CA . PRO A 1 91 ? -4.127 -11.503 11.949 1.00 80.12 91 PRO A CA 1
ATOM 712 C C . PRO A 1 91 ? -3.572 -11.769 13.355 1.00 80.12 91 PRO A C 1
ATOM 714 O O . PRO A 1 91 ? -4.283 -11.578 14.346 1.00 80.12 91 PRO A O 1
ATOM 717 N N . LEU A 1 92 ? -2.307 -12.196 13.458 1.00 83.19 92 LEU A N 1
ATOM 718 C CA . LEU A 1 92 ? -1.648 -12.462 14.739 1.00 83.19 92 LEU A CA 1
ATOM 719 C C . LEU A 1 92 ? -1.525 -11.178 15.563 1.00 83.19 92 LEU A C 1
ATOM 721 O O . LEU A 1 92 ? -1.998 -11.129 16.703 1.00 83.19 92 LEU A O 1
ATOM 725 N N . TRP A 1 93 ? -0.954 -10.125 14.975 1.00 83.38 93 TRP A N 1
ATOM 726 C CA . TRP A 1 93 ? -0.780 -8.836 15.640 1.00 83.38 93 TRP A CA 1
ATOM 727 C C . TRP A 1 93 ? -2.105 -8.122 15.889 1.00 83.38 93 TRP A C 1
ATOM 729 O O . TRP A 1 93 ? -2.279 -7.567 16.971 1.00 83.38 93 TRP A O 1
ATOM 739 N N . GLY A 1 94 ? -3.069 -8.205 14.965 1.00 80.62 94 GLY A N 1
ATOM 740 C CA . GLY A 1 94 ? -4.420 -7.668 15.166 1.00 80.62 94 GLY A CA 1
ATOM 741 C C . GLY A 1 94 ? -5.116 -8.305 16.372 1.00 80.62 94 GLY A C 1
ATOM 742 O O . GLY A 1 94 ? -5.591 -7.611 17.271 1.00 80.62 94 GLY A O 1
ATOM 743 N N . SER A 1 95 ? -5.060 -9.637 16.477 1.00 79.25 95 SER A N 1
ATOM 744 C CA . SER A 1 95 ? -5.573 -10.368 17.642 1.00 79.25 95 SER A CA 1
ATOM 745 C C . SER A 1 95 ? -4.885 -9.950 18.946 1.00 79.25 95 SER A C 1
ATOM 747 O O . SER A 1 95 ? -5.548 -9.782 19.974 1.00 79.25 95 SER A O 1
ATOM 749 N N . ILE A 1 96 ? -3.556 -9.815 18.940 1.00 84.38 96 ILE A N 1
ATOM 750 C CA . ILE A 1 96 ? -2.793 -9.414 20.131 1.00 84.38 96 ILE A CA 1
ATOM 751 C C . ILE A 1 96 ? -3.165 -7.984 20.540 1.00 84.38 96 ILE A C 1
ATOM 753 O O . ILE A 1 96 ? -3.464 -7.748 21.714 1.00 84.38 96 ILE A O 1
ATOM 757 N N . ALA A 1 97 ? -3.207 -7.053 19.585 1.00 83.31 97 ALA A N 1
ATOM 758 C CA . ALA A 1 97 ? -3.555 -5.656 19.811 1.00 83.31 97 ALA A CA 1
ATOM 759 C C . ALA A 1 97 ? -4.947 -5.513 20.445 1.00 83.31 97 ALA A C 1
ATOM 761 O O . ALA A 1 97 ? -5.107 -4.768 21.416 1.00 83.31 97 ALA A O 1
ATOM 762 N N . ASP A 1 98 ? -5.919 -6.295 19.971 1.00 82.31 98 ASP A N 1
ATOM 763 C CA . ASP A 1 98 ? -7.297 -6.282 20.463 1.00 82.31 98 ASP A CA 1
ATOM 764 C C . ASP A 1 98 ? -7.458 -6.924 21.847 1.00 82.31 98 ASP A C 1
ATOM 766 O O . ASP A 1 98 ? -8.140 -6.378 22.719 1.00 82.31 98 ASP A O 1
ATOM 770 N N . ARG A 1 99 ? -6.815 -8.072 22.100 1.00 79.06 99 ARG A N 1
ATOM 771 C CA . ARG A 1 99 ? -6.918 -8.768 23.399 1.00 79.06 99 ARG A CA 1
ATOM 772 C C . ARG A 1 99 ? -6.205 -8.030 24.519 1.00 79.06 99 ARG A C 1
ATOM 774 O O . ARG A 1 99 ? -6.686 -7.997 25.657 1.00 79.06 99 ARG A O 1
ATOM 781 N N . CYS A 1 100 ? -5.024 -7.511 24.211 1.00 80.56 100 CYS A N 1
ATOM 782 C CA . CYS A 1 100 ? -4.215 -6.788 25.174 1.00 80.56 100 CYS A CA 1
ATOM 783 C C . CYS A 1 100 ? -4.676 -5.333 25.301 1.00 80.56 100 CYS A C 1
ATOM 785 O O . CYS A 1 100 ? -4.310 -4.687 26.278 1.00 80.56 100 CYS A O 1
ATOM 787 N N . ARG A 1 101 ? -5.528 -4.847 24.379 1.00 82.50 101 ARG A N 1
ATOM 788 C CA . ARG A 1 101 ? -5.936 -3.441 24.281 1.00 82.50 101 ARG A CA 1
ATOM 789 C C . ARG A 1 101 ? -4.695 -2.559 24.308 1.00 82.50 101 ARG A C 1
ATOM 791 O O . ARG A 1 101 ? -4.468 -1.799 25.239 1.00 82.50 101 ARG A O 1
ATOM 798 N N . ILE A 1 102 ? -3.810 -2.786 23.356 1.00 83.62 102 ILE A N 1
ATOM 799 C CA . ILE A 1 102 ? -2.541 -2.066 23.239 1.00 83.62 102 ILE A CA 1
ATOM 800 C C . ILE A 1 102 ? -2.360 -1.572 21.807 1.00 83.62 102 ILE A C 1
ATOM 802 O O . ILE A 1 102 ? -1.229 -1.486 21.340 1.00 83.62 102 ILE A O 1
ATOM 806 N N . ARG A 1 103 ? -3.454 -1.239 21.100 1.00 83.56 103 ARG A N 1
ATOM 807 C CA . ARG A 1 103 ? -3.418 -0.832 19.684 1.00 83.56 103 ARG A CA 1
ATOM 808 C C . ARG A 1 103 ? -2.481 0.355 19.484 1.00 83.56 103 ARG A C 1
ATOM 810 O O . ARG A 1 103 ? -1.638 0.320 18.595 1.00 83.56 103 ARG A O 1
ATOM 817 N N . LYS A 1 104 ? -2.526 1.339 20.392 1.00 84.19 104 LYS A N 1
ATOM 818 C CA . LYS A 1 104 ? -1.601 2.485 20.380 1.00 84.19 104 LYS A CA 1
ATOM 819 C C . LYS A 1 104 ? -0.132 2.080 20.543 1.00 84.19 104 LYS A C 1
ATOM 821 O O . LYS A 1 104 ? 0.720 2.584 19.823 1.00 84.19 104 LYS A O 1
ATOM 826 N N . MET A 1 105 ? 0.175 1.175 21.475 1.00 84.06 105 MET A N 1
ATOM 827 C CA . MET A 1 105 ? 1.559 0.726 21.672 1.00 84.06 105 MET A CA 1
ATOM 828 C C . MET A 1 105 ? 2.046 -0.119 20.499 1.00 84.06 105 MET A C 1
ATOM 830 O O . MET A 1 105 ? 3.187 0.036 20.089 1.00 84.06 105 MET A O 1
ATOM 834 N N . MET A 1 106 ? 1.183 -0.960 19.924 1.00 85.38 106 MET A N 1
ATOM 835 C CA . MET A 1 106 ? 1.502 -1.727 18.720 1.00 85.38 106 MET A CA 1
ATOM 836 C C . MET A 1 106 ? 1.792 -0.802 17.537 1.00 85.38 106 MET A C 1
ATOM 838 O O . MET A 1 106 ? 2.819 -0.965 16.896 1.00 85.38 106 MET A O 1
ATOM 842 N N . MET A 1 107 ? 0.975 0.232 17.318 1.00 85.81 107 MET A N 1
ATOM 843 C CA . MET A 1 107 ? 1.223 1.244 16.287 1.00 85.81 107 MET A CA 1
ATOM 844 C C . MET A 1 107 ? 2.591 1.930 16.459 1.00 85.81 107 MET A C 1
ATOM 846 O O . MET A 1 107 ? 3.332 2.084 15.487 1.00 85.81 107 MET A O 1
ATOM 850 N N . LEU A 1 108 ? 2.960 2.302 17.692 1.00 86.25 108 LEU A N 1
ATOM 851 C CA . LEU A 1 108 ? 4.269 2.897 17.983 1.00 86.25 108 LEU A CA 1
ATOM 852 C C . LEU A 1 108 ? 5.413 1.903 17.748 1.00 86.25 108 LEU A C 1
ATOM 854 O O . LEU A 1 108 ? 6.366 2.244 17.054 1.00 86.25 108 LEU A O 1
ATOM 858 N N . ILE A 1 109 ? 5.312 0.674 18.266 1.00 86.75 109 ILE A N 1
ATOM 859 C CA . ILE A 1 109 ? 6.325 -0.378 18.075 1.00 86.75 109 ILE A CA 1
ATOM 860 C C . ILE A 1 109 ? 6.544 -0.648 16.584 1.00 86.75 109 ILE A C 1
ATOM 862 O O . ILE A 1 109 ? 7.688 -0.717 16.143 1.00 86.75 109 ILE A O 1
ATOM 866 N N . SER A 1 110 ? 5.469 -0.732 15.800 1.00 86.19 110 SER A N 1
ATOM 867 C CA . SER A 1 110 ? 5.535 -0.924 14.352 1.00 86.19 110 SER A CA 1
ATOM 868 C C . SER A 1 110 ? 6.185 0.248 13.627 1.00 86.19 110 SER A C 1
ATOM 870 O O . SER A 1 110 ? 7.015 0.039 12.747 1.00 86.19 110 SER A O 1
ATOM 872 N N . THR A 1 111 ? 5.867 1.479 14.032 1.00 85.62 111 THR A N 1
ATOM 873 C CA . THR A 1 111 ? 6.473 2.693 13.464 1.00 85.62 111 THR A CA 1
ATOM 874 C C . THR A 1 111 ? 7.975 2.752 13.751 1.00 85.62 111 THR A C 1
ATOM 876 O O . THR A 1 111 ? 8.775 2.987 12.847 1.00 85.62 111 THR A O 1
ATOM 879 N N . PHE A 1 112 ? 8.382 2.488 14.997 1.00 84.56 112 PHE A N 1
ATOM 880 C CA . PHE A 1 112 ? 9.797 2.453 15.371 1.00 84.56 112 PHE A CA 1
ATOM 881 C C . PHE A 1 112 ? 10.540 1.288 14.715 1.00 84.56 112 PHE A C 1
ATOM 883 O O . PHE A 1 112 ? 11.670 1.474 14.273 1.00 84.56 112 PHE A O 1
ATOM 890 N N . GLY A 1 113 ? 9.915 0.112 14.614 1.00 81.94 113 GLY A N 1
ATOM 891 C CA . GLY A 1 113 ? 10.486 -1.049 13.932 1.00 81.94 113 GLY A CA 1
ATOM 892 C C . GLY A 1 113 ? 10.703 -0.812 12.439 1.00 81.94 113 GLY A C 1
ATOM 893 O O . GLY A 1 113 ? 11.716 -1.229 11.886 1.00 81.94 113 GLY A O 1
ATOM 894 N N . TRP A 1 114 ? 9.795 -0.083 11.791 1.00 79.25 114 TRP A N 1
ATOM 895 C CA . TRP A 1 114 ? 9.980 0.336 10.407 1.00 79.25 114 TRP A CA 1
ATOM 896 C C . TRP A 1 114 ? 11.113 1.365 10.280 1.00 79.25 114 TRP A C 1
ATOM 898 O O . TRP A 1 114 ? 11.979 1.214 9.426 1.00 79.25 114 TRP A O 1
ATOM 908 N N . LEU A 1 115 ? 11.200 2.361 11.168 1.00 79.19 115 LEU A N 1
ATOM 909 C CA . LEU A 1 115 ? 12.303 3.331 11.140 1.00 79.19 115 LEU A CA 1
ATOM 910 C C . LEU A 1 115 ? 13.679 2.662 11.298 1.00 79.19 115 LEU A C 1
ATOM 912 O O . LEU A 1 115 ? 14.601 2.969 10.542 1.00 79.19 115 LEU A O 1
ATOM 916 N N . THR A 1 116 ? 13.825 1.753 12.269 1.00 77.00 116 THR A N 1
ATOM 917 C CA . THR A 1 116 ? 15.091 1.039 12.496 1.00 77.00 116 THR A CA 1
ATOM 918 C C . THR A 1 116 ? 15.455 0.157 11.308 1.00 77.00 116 THR A C 1
ATOM 920 O O . THR A 1 116 ? 16.623 0.109 10.921 1.00 77.00 116 THR A O 1
ATOM 923 N N . PHE A 1 117 ? 14.461 -0.477 10.685 1.00 75.38 117 PHE A N 1
ATOM 924 C CA . PHE A 1 117 ? 14.640 -1.241 9.457 1.00 75.38 117 PHE A CA 1
ATOM 925 C C . PHE A 1 117 ? 15.160 -0.367 8.300 1.00 75.38 117 PHE A C 1
ATOM 927 O O . PHE A 1 117 ? 16.163 -0.718 7.676 1.00 75.38 117 PHE A O 1
ATOM 934 N N . LEU A 1 118 ? 14.557 0.799 8.048 1.00 72.06 118 LEU A N 1
ATOM 935 C CA . LEU A 1 118 ? 14.969 1.658 6.930 1.00 72.06 118 LEU A CA 1
ATOM 936 C C . LEU A 1 118 ? 16.320 2.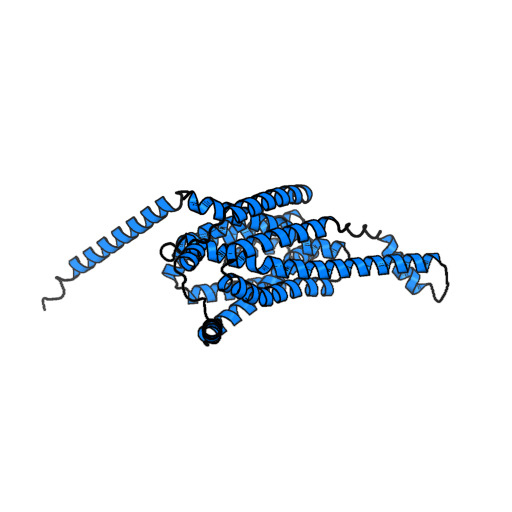336 7.160 1.00 72.06 118 LEU A C 1
ATOM 938 O O . LEU A 1 118 ? 17.093 2.481 6.213 1.00 72.06 118 LEU A O 1
ATOM 942 N N . MET A 1 119 ? 16.657 2.672 8.409 1.00 71.06 119 MET A N 1
ATOM 943 C CA . MET A 1 119 ? 18.028 3.068 8.741 1.00 71.06 119 MET A CA 1
ATOM 944 C C . MET A 1 119 ? 19.026 1.949 8.421 1.00 71.06 119 MET A C 1
ATOM 946 O O . MET A 1 119 ? 20.098 2.234 7.897 1.00 71.06 119 MET A O 1
ATOM 950 N N . GLY A 1 120 ? 18.661 0.685 8.664 1.00 67.62 120 GLY A N 1
ATOM 951 C CA . GLY A 1 120 ? 19.479 -0.481 8.328 1.00 67.62 120 GLY A CA 1
ATOM 952 C C . GLY A 1 120 ? 19.812 -0.594 6.837 1.00 67.62 120 GLY A C 1
ATOM 953 O O . GLY A 1 120 ? 20.962 -0.871 6.502 1.00 67.62 120 GLY A O 1
ATOM 954 N N . ILE A 1 121 ? 18.855 -0.305 5.945 1.00 66.38 121 ILE A N 1
ATOM 955 C CA . ILE A 1 121 ? 19.090 -0.292 4.487 1.00 66.38 121 ILE A CA 1
ATOM 956 C C . ILE A 1 121 ? 20.110 0.788 4.102 1.00 66.38 121 ILE A C 1
ATOM 958 O O . ILE A 1 121 ? 20.981 0.539 3.273 1.00 66.38 121 ILE A O 1
ATOM 962 N N . GLY A 1 122 ? 20.051 1.969 4.727 1.00 65.38 122 GLY A N 1
ATOM 963 C CA . GLY A 1 122 ? 20.960 3.082 4.425 1.00 65.38 122 GLY A CA 1
ATOM 964 C C . GLY A 1 122 ? 22.442 2.786 4.696 1.00 65.38 122 GLY A C 1
ATOM 965 O O . GLY A 1 122 ? 23.309 3.394 4.073 1.00 65.38 122 GLY A O 1
ATOM 966 N N . PHE A 1 123 ? 22.745 1.834 5.584 1.00 65.62 123 PHE A N 1
ATOM 967 C CA . PHE A 1 123 ? 24.116 1.394 5.865 1.00 65.62 123 PHE A CA 1
ATOM 968 C C . PHE A 1 123 ? 24.630 0.321 4.901 1.00 65.62 123 PHE A C 1
ATOM 970 O O . PHE A 1 123 ? 25.808 -0.032 4.974 1.00 65.62 123 PHE A O 1
ATOM 977 N N . VAL A 1 124 ? 23.789 -0.206 4.007 1.00 63.66 124 VAL A N 1
ATOM 978 C CA . VAL A 1 124 ? 24.210 -1.189 3.006 1.00 63.66 124 VAL A CA 1
ATOM 979 C C . VAL A 1 124 ? 24.858 -0.434 1.842 1.00 63.66 124 VAL A C 1
ATOM 981 O O . VAL A 1 124 ? 24.150 0.222 1.071 1.00 63.66 124 VAL A O 1
ATOM 984 N N . PRO A 1 125 ? 26.197 -0.488 1.684 1.00 55.09 125 PRO A N 1
ATOM 985 C CA . PRO A 1 125 ? 26.841 0.194 0.576 1.00 55.09 125 PRO A CA 1
ATOM 986 C C . PRO A 1 125 ? 26.302 -0.382 -0.739 1.00 55.09 125 PRO A C 1
ATOM 988 O O . PRO A 1 125 ? 26.167 -1.608 -0.845 1.00 55.09 125 PRO A O 1
ATOM 991 N N . PRO A 1 126 ? 26.005 0.461 -1.747 1.00 54.56 126 PRO A N 1
ATOM 992 C CA . PRO A 1 126 ? 25.700 -0.047 -3.074 1.00 54.56 126 PRO A CA 1
ATOM 993 C C . PRO A 1 126 ? 26.874 -0.928 -3.499 1.00 54.56 126 PRO A C 1
ATOM 995 O O . PRO A 1 126 ? 28.035 -0.551 -3.307 1.00 54.56 126 PRO A O 1
ATOM 998 N N . ALA A 1 127 ? 26.582 -2.127 -4.006 1.00 49.38 127 ALA A N 1
ATOM 999 C CA . ALA A 1 127 ? 27.596 -2.995 -4.580 1.00 49.38 127 ALA A CA 1
ATOM 1000 C C . ALA A 1 127 ? 28.367 -2.139 -5.580 1.00 49.38 127 ALA A C 1
ATOM 1002 O O . ALA A 1 127 ? 27.789 -1.667 -6.559 1.00 49.38 127 ALA A O 1
ATOM 1003 N N . ALA A 1 128 ? 29.632 -1.847 -5.256 1.00 41.94 128 ALA A N 1
ATOM 1004 C CA . ALA A 1 128 ? 30.501 -1.055 -6.105 1.00 41.94 128 ALA A CA 1
ATOM 1005 C C . ALA A 1 128 ? 30.320 -1.576 -7.525 1.00 41.94 128 ALA A C 1
ATOM 1007 O O . ALA A 1 128 ? 30.429 -2.791 -7.723 1.00 41.94 128 ALA A O 1
ATOM 1008 N N . THR A 1 129 ? 29.956 -0.676 -8.444 1.00 39.81 129 THR A N 1
ATOM 1009 C CA . THR A 1 129 ? 29.797 -0.953 -9.870 1.00 39.81 129 THR A CA 1
ATOM 1010 C C . THR A 1 129 ? 30.896 -1.910 -10.259 1.00 39.81 129 THR A C 1
ATOM 1012 O O . THR A 1 129 ? 32.068 -1.533 -10.274 1.00 39.81 129 THR A O 1
ATOM 1015 N N . THR A 1 130 ? 30.519 -3.175 -10.437 1.00 40.16 130 THR A N 1
ATOM 1016 C CA . THR A 1 130 ? 31.441 -4.193 -10.903 1.00 40.16 130 THR A CA 1
ATOM 1017 C C . THR A 1 130 ? 31.824 -3.689 -12.271 1.00 40.16 130 THR A C 1
ATOM 1019 O O . THR A 1 130 ? 30.983 -3.639 -13.171 1.00 40.16 130 THR A O 1
ATOM 1022 N N . ASP A 1 131 ? 33.042 -3.160 -12.353 1.00 38.44 131 ASP A N 1
ATOM 1023 C CA . ASP A 1 131 ? 33.637 -2.671 -13.576 1.00 38.44 131 ASP A CA 1
ATOM 1024 C C . ASP A 1 131 ? 33.319 -3.709 -14.654 1.00 38.44 131 ASP A C 1
ATOM 1026 O O . ASP A 1 131 ? 33.466 -4.911 -14.409 1.00 38.44 131 ASP A O 1
ATOM 1030 N N . LYS A 1 132 ? 32.789 -3.292 -15.809 1.00 41.88 132 LYS A N 1
ATOM 1031 C CA . LYS A 1 132 ? 32.364 -4.233 -16.867 1.00 41.88 132 LYS A CA 1
ATOM 1032 C C . LYS A 1 132 ? 33.508 -5.184 -17.269 1.00 41.88 132 LYS A C 1
ATOM 1034 O O . LYS A 1 132 ? 33.258 -6.272 -17.778 1.00 41.88 132 LYS A O 1
ATOM 1039 N N . ASN A 1 133 ? 34.741 -4.804 -16.940 1.00 35.59 133 ASN A N 1
ATOM 1040 C CA . ASN A 1 133 ? 35.968 -5.583 -17.039 1.00 35.59 133 ASN A CA 1
ATOM 1041 C C . ASN A 1 133 ? 36.009 -6.837 -16.135 1.00 35.59 133 ASN A C 1
ATOM 1043 O O . ASN A 1 133 ? 36.561 -7.852 -16.542 1.00 35.59 133 ASN A O 1
ATOM 1047 N N . CYS A 1 134 ? 35.386 -6.826 -14.952 1.00 41.44 134 CYS A N 1
ATOM 1048 C CA . CYS A 1 134 ? 35.471 -7.921 -13.976 1.00 41.44 134 CYS A CA 1
ATOM 1049 C C . CYS A 1 134 ? 34.513 -9.092 -14.294 1.00 41.44 134 CYS A C 1
ATOM 1051 O O . CYS A 1 134 ? 34.834 -10.252 -14.046 1.00 41.44 134 CYS A O 1
ATOM 1053 N N . GLN A 1 135 ? 33.365 -8.819 -14.930 1.00 41.00 135 GLN A N 1
ATOM 1054 C CA . GLN A 1 135 ? 32.520 -9.870 -15.531 1.00 41.00 135 GLN A CA 1
ATOM 1055 C C . GLN A 1 135 ? 33.241 -10.554 -16.704 1.00 41.00 135 GLN A C 1
ATOM 1057 O O . GLN A 1 135 ? 33.151 -11.772 -16.858 1.00 41.00 135 GLN A O 1
ATOM 1062 N N . LEU A 1 136 ? 34.003 -9.783 -17.492 1.00 42.41 136 LEU A N 1
ATOM 1063 C CA . LEU A 1 136 ? 34.836 -10.328 -18.560 1.00 42.41 136 LEU A CA 1
ATOM 1064 C C . LEU A 1 136 ? 35.971 -11.192 -17.988 1.00 42.41 136 LEU A C 1
ATOM 1066 O O . LEU A 1 136 ? 36.181 -12.293 -18.486 1.00 42.41 136 LEU A O 1
ATOM 1070 N N . GLU A 1 137 ? 36.633 -10.753 -16.910 1.00 39.59 137 GLU A N 1
ATOM 1071 C CA . GLU A 1 137 ? 37.646 -11.547 -16.197 1.00 39.59 137 GLU A CA 1
ATOM 1072 C C . GLU A 1 137 ? 37.079 -12.838 -15.599 1.00 39.59 137 GLU A C 1
ATOM 1074 O O . GLU A 1 137 ? 37.735 -13.864 -15.688 1.00 39.59 137 GLU A O 1
ATOM 1079 N N . LEU A 1 138 ? 35.864 -12.850 -15.045 1.00 42.78 138 LEU A N 1
ATOM 1080 C CA . LEU A 1 138 ? 35.253 -14.069 -14.488 1.00 42.78 138 LEU A CA 1
ATOM 1081 C C . LEU A 1 138 ? 34.947 -15.125 -15.564 1.00 42.78 138 LEU A C 1
ATOM 1083 O O . LEU A 1 138 ? 35.164 -16.317 -15.339 1.00 42.78 138 LEU A O 1
ATOM 1087 N N . VAL A 1 139 ? 34.502 -14.697 -16.751 1.00 46.12 139 VAL A N 1
ATOM 1088 C CA . VAL A 1 139 ? 34.328 -15.586 -17.915 1.00 46.12 139 VAL A CA 1
ATOM 1089 C C . VAL A 1 139 ? 35.685 -16.033 -18.469 1.00 46.12 139 VAL A C 1
ATOM 1091 O O . VAL A 1 139 ? 35.844 -17.204 -18.824 1.00 46.12 139 VAL A O 1
ATOM 1094 N N . PHE A 1 140 ? 36.683 -15.141 -18.488 1.00 41.47 140 PHE A N 1
ATOM 1095 C CA . PHE A 1 140 ? 38.042 -15.465 -18.925 1.00 41.47 140 PHE A CA 1
ATOM 1096 C C . PHE A 1 140 ? 38.716 -16.459 -17.975 1.00 41.47 140 PHE A C 1
ATOM 1098 O O . PHE A 1 140 ? 39.282 -17.440 -18.443 1.00 41.47 140 PHE A O 1
ATOM 1105 N N . VAL A 1 141 ? 38.589 -16.283 -16.657 1.00 48.31 141 VAL A N 1
ATOM 1106 C CA . VAL A 1 141 ? 39.161 -17.155 -15.615 1.00 48.31 141 VAL A CA 1
ATOM 1107 C C . VAL A 1 141 ? 38.519 -18.543 -15.644 1.00 48.31 141 VAL A C 1
ATOM 1109 O O . VAL A 1 141 ? 39.244 -19.535 -15.598 1.00 48.31 141 VAL A O 1
ATOM 1112 N N . ASN A 1 142 ? 37.195 -18.643 -15.824 1.00 43.47 142 ASN A N 1
ATOM 1113 C CA . ASN A 1 142 ? 36.529 -19.943 -15.990 1.00 43.47 142 ASN A CA 1
ATOM 1114 C C . ASN A 1 142 ? 36.894 -20.650 -17.307 1.00 43.47 142 ASN A C 1
ATOM 1116 O O . ASN A 1 142 ? 36.837 -21.876 -17.368 1.00 43.47 142 ASN A O 1
ATOM 1120 N N . SER A 1 143 ? 37.274 -19.900 -18.347 1.00 45.06 143 SER A N 1
ATOM 1121 C CA . SER A 1 143 ? 37.634 -20.464 -19.657 1.00 45.06 143 SER A CA 1
ATOM 1122 C C . SER A 1 143 ? 39.134 -20.763 -19.806 1.00 45.06 143 SER A C 1
ATOM 1124 O O . SER A 1 143 ? 39.499 -21.576 -20.650 1.00 45.06 143 SER A O 1
ATOM 1126 N N . THR A 1 144 ? 40.011 -20.138 -19.007 1.00 45.94 144 THR A N 1
ATOM 1127 C CA . THR A 1 144 ? 41.480 -20.249 -19.155 1.00 45.94 144 THR A CA 1
ATOM 1128 C C . THR A 1 144 ? 42.203 -20.987 -18.030 1.00 45.94 144 THR A C 1
ATOM 1130 O O . THR A 1 144 ? 43.342 -21.393 -18.243 1.00 45.94 144 THR A O 1
ATOM 1133 N N . LEU A 1 145 ? 41.595 -21.230 -16.864 1.00 43.94 145 LEU A N 1
ATOM 1134 C CA . LEU A 1 145 ? 42.303 -21.842 -15.733 1.00 43.94 145 LEU A CA 1
ATOM 1135 C C . LEU A 1 145 ? 41.693 -23.175 -15.297 1.00 43.94 145 LEU A C 1
ATOM 1137 O O . LEU A 1 145 ? 41.079 -23.316 -14.241 1.00 43.94 145 LEU A O 1
ATOM 1141 N N . GLY A 1 146 ? 42.036 -24.209 -16.064 1.00 49.31 146 GLY A N 1
ATOM 1142 C CA . GLY A 1 146 ? 42.510 -25.429 -15.424 1.00 49.31 146 GLY A CA 1
ATOM 1143 C C . GLY A 1 146 ? 43.716 -25.080 -14.542 1.00 49.31 146 GLY A C 1
ATOM 1144 O O . GLY A 1 146 ? 44.773 -24.746 -15.056 1.00 49.31 146 GLY A O 1
ATOM 1145 N N . LEU A 1 147 ? 43.515 -25.117 -13.222 1.00 45.88 147 LEU A N 1
ATOM 1146 C CA . LEU A 1 147 ? 44.531 -25.111 -12.160 1.00 45.88 147 LEU A CA 1
ATOM 1147 C C . LEU A 1 147 ? 45.691 -24.100 -12.297 1.00 45.88 147 LEU A C 1
ATOM 1149 O O . LEU A 1 147 ? 46.742 -24.415 -12.843 1.00 45.88 147 LEU A O 1
ATOM 1153 N N . HIS A 1 148 ? 45.604 -22.982 -11.569 1.00 39.72 148 HIS A N 1
ATOM 1154 C CA . HIS A 1 148 ? 46.780 -22.496 -10.841 1.00 39.72 148 HIS A CA 1
ATOM 1155 C C . HIS A 1 148 ? 46.383 -21.853 -9.503 1.00 39.72 148 HIS A C 1
ATOM 1157 O O . HIS A 1 148 ? 45.685 -20.844 -9.440 1.00 39.72 148 HIS A O 1
ATOM 1163 N N . ASN A 1 149 ? 46.825 -22.488 -8.413 1.00 45.09 149 ASN A N 1
ATOM 1164 C CA . ASN A 1 149 ? 46.724 -22.019 -7.031 1.00 45.09 149 ASN A CA 1
ATOM 1165 C C . ASN A 1 149 ? 47.573 -20.745 -6.853 1.00 45.09 149 ASN A C 1
ATOM 1167 O O . ASN A 1 149 ? 48.747 -20.834 -6.501 1.00 45.09 149 ASN A O 1
ATOM 1171 N N . THR A 1 150 ? 47.001 -19.561 -7.047 1.00 49.41 150 THR A N 1
ATOM 1172 C CA . THR A 1 150 ? 47.578 -18.312 -6.526 1.00 49.41 150 THR A CA 1
ATOM 1173 C C . THR A 1 150 ? 46.736 -17.820 -5.349 1.00 49.41 150 THR A C 1
ATOM 1175 O O . THR A 1 150 ? 45.504 -17.836 -5.393 1.00 49.41 150 THR A O 1
ATOM 1178 N N . SER A 1 151 ? 47.393 -17.427 -4.251 1.00 49.22 151 SER A N 1
ATOM 1179 C CA . SER A 1 151 ? 46.741 -16.955 -3.014 1.00 49.22 151 SER A CA 1
ATOM 1180 C C . SER A 1 151 ? 45.782 -15.787 -3.272 1.00 49.22 151 SER A C 1
ATOM 1182 O O . SER A 1 151 ? 44.686 -15.757 -2.725 1.00 49.22 151 SER A O 1
ATOM 1184 N N . SER A 1 152 ? 46.136 -14.913 -4.218 1.00 44.91 152 SER A N 1
ATOM 1185 C CA . SER A 1 152 ? 45.344 -13.747 -4.615 1.00 44.91 152 SER A CA 1
ATOM 1186 C C . SER A 1 152 ? 43.954 -14.098 -5.179 1.00 44.91 152 SER A C 1
ATOM 1188 O O . SER A 1 152 ? 42.985 -13.394 -4.896 1.00 44.91 152 SER A O 1
ATOM 1190 N N . GLY A 1 153 ? 43.809 -15.224 -5.893 1.00 44.09 153 GLY A N 1
ATOM 1191 C CA . GLY A 1 153 ? 42.511 -15.678 -6.412 1.00 44.09 153 GLY A CA 1
ATOM 1192 C C . GLY A 1 153 ? 41.585 -16.231 -5.324 1.00 44.09 153 GLY A C 1
ATOM 1193 O O . GLY A 1 153 ? 40.373 -16.028 -5.379 1.00 44.09 153 GLY A O 1
ATOM 1194 N N . LYS A 1 154 ? 42.149 -16.874 -4.291 1.00 45.19 154 LYS A N 1
ATOM 1195 C CA . LYS A 1 154 ? 41.386 -17.369 -3.130 1.00 45.19 154 LYS A CA 1
ATOM 1196 C C . LYS A 1 154 ? 40.887 -16.227 -2.250 1.00 45.19 154 LYS A C 1
ATOM 1198 O O . LYS A 1 154 ? 39.762 -16.298 -1.761 1.00 45.19 154 LYS A O 1
ATOM 1203 N N . ASP A 1 155 ? 41.679 -15.168 -2.108 1.00 49.44 155 ASP A N 1
ATOM 1204 C CA . ASP A 1 155 ? 41.300 -13.976 -1.346 1.00 49.44 155 ASP A CA 1
ATOM 1205 C C . ASP A 1 155 ? 40.200 -13.175 -2.059 1.00 49.44 155 ASP A C 1
ATOM 1207 O O . ASP A 1 155 ? 39.234 -12.742 -1.425 1.00 49.44 155 ASP A O 1
ATOM 1211 N N . ALA A 1 156 ? 40.275 -13.065 -3.391 1.00 48.03 156 ALA A N 1
ATOM 1212 C CA . ALA A 1 156 ? 39.216 -12.473 -4.204 1.00 48.03 156 ALA A CA 1
ATOM 1213 C C . ALA A 1 156 ? 37.910 -13.280 -4.102 1.00 48.03 156 ALA A C 1
ATOM 1215 O O . ALA A 1 156 ? 36.867 -12.707 -3.779 1.00 48.03 156 ALA A O 1
ATOM 1216 N N . LEU A 1 157 ? 37.968 -14.610 -4.265 1.00 42.50 157 LEU A N 1
ATOM 1217 C CA . LEU A 1 157 ? 36.802 -15.487 -4.110 1.00 42.50 157 LEU A CA 1
ATOM 1218 C C . LEU A 1 157 ? 36.201 -15.385 -2.700 1.00 42.50 157 LEU A C 1
ATOM 1220 O O . LEU A 1 157 ? 34.995 -15.213 -2.554 1.00 42.50 157 LEU A O 1
ATOM 1224 N N . SER A 1 158 ? 37.040 -15.427 -1.663 1.00 43.31 158 SER A N 1
ATOM 1225 C CA . SER A 1 158 ? 36.640 -15.267 -0.260 1.00 43.31 158 SER A CA 1
ATOM 1226 C C . SER A 1 158 ? 35.941 -13.928 -0.017 1.00 43.31 158 SER A C 1
ATOM 1228 O O . SER A 1 158 ? 34.894 -13.880 0.626 1.00 43.31 158 SER A O 1
ATOM 1230 N N . SER A 1 159 ? 36.455 -12.836 -0.592 1.00 46.06 159 SER A N 1
ATOM 1231 C CA . SER A 1 159 ? 35.844 -11.509 -0.472 1.00 46.06 159 SER A CA 1
ATOM 1232 C C . SER A 1 159 ? 34.478 -11.413 -1.165 1.00 46.06 159 SER A C 1
ATOM 1234 O O . SER A 1 159 ? 33.561 -10.785 -0.631 1.00 46.06 159 SER A O 1
ATOM 1236 N N . VAL A 1 160 ? 34.313 -12.082 -2.312 1.00 49.50 160 VAL A N 1
ATOM 1237 C CA . VAL A 1 160 ? 33.050 -12.156 -3.060 1.00 49.50 160 VAL A CA 1
ATOM 1238 C C . VAL A 1 160 ? 32.032 -13.011 -2.306 1.00 49.50 160 VAL A C 1
ATOM 1240 O O . VAL A 1 160 ? 30.908 -12.564 -2.090 1.00 49.50 160 VAL A O 1
ATOM 1243 N N . PHE A 1 161 ? 32.433 -14.183 -1.808 1.00 45.91 161 PHE A N 1
ATOM 1244 C CA . PHE A 1 161 ? 31.582 -15.035 -0.971 1.00 45.91 161 PHE A CA 1
ATOM 1245 C C . PHE A 1 161 ? 31.170 -14.341 0.331 1.00 45.91 161 PHE A C 1
ATOM 1247 O O . PHE A 1 161 ? 30.016 -14.436 0.747 1.00 45.91 161 PHE A O 1
ATOM 1254 N N . LYS A 1 162 ? 32.076 -13.574 0.946 1.00 45.72 162 LYS A N 1
ATOM 1255 C CA . LYS A 1 162 ? 31.779 -12.782 2.143 1.00 45.72 162 LYS A CA 1
ATOM 1256 C C . LYS A 1 162 ? 30.781 -11.661 1.842 1.00 45.72 162 LYS A C 1
ATOM 1258 O O . LYS A 1 162 ? 29.860 -11.465 2.623 1.00 45.72 162 LYS A O 1
ATOM 1263 N N . LYS A 1 163 ? 30.896 -10.977 0.696 1.00 51.34 163 LYS A N 1
ATOM 1264 C CA . LYS A 1 163 ? 29.916 -9.967 0.248 1.00 51.34 163 LYS A CA 1
ATOM 1265 C C . LYS A 1 163 ? 28.545 -10.572 -0.080 1.00 51.34 163 LYS A C 1
ATOM 1267 O O . LYS A 1 163 ? 27.534 -9.986 0.298 1.00 51.34 163 LYS A O 1
ATOM 1272 N N . LEU A 1 164 ? 28.505 -11.743 -0.722 1.00 45.72 164 LEU A N 1
ATOM 1273 C CA . LEU A 1 164 ? 27.268 -12.486 -1.001 1.00 45.72 164 LEU A CA 1
ATOM 1274 C C . LEU A 1 164 ? 26.573 -12.931 0.297 1.00 45.72 164 LEU A C 1
ATOM 1276 O O . LEU A 1 164 ? 25.373 -12.727 0.441 1.00 45.72 164 LEU A O 1
ATOM 1280 N N . SER A 1 165 ? 27.330 -13.427 1.280 1.00 45.50 165 SER A N 1
ATOM 1281 C CA . SER A 1 165 ? 26.799 -13.815 2.595 1.00 45.50 165 SER A CA 1
ATOM 1282 C C . SER A 1 165 ? 26.241 -12.625 3.388 1.00 45.50 165 SER A C 1
ATOM 1284 O O . SER A 1 165 ? 25.152 -12.724 3.954 1.00 45.50 165 SER A O 1
ATOM 1286 N N . THR A 1 166 ? 26.918 -11.470 3.384 1.00 52.41 166 THR A N 1
ATOM 1287 C CA . THR A 1 166 ? 26.389 -10.242 4.009 1.00 52.41 166 THR A CA 1
ATOM 1288 C C . THR A 1 166 ? 25.102 -9.771 3.323 1.00 52.41 166 THR A C 1
ATOM 1290 O O . THR A 1 166 ? 24.173 -9.317 3.987 1.00 52.41 166 THR A O 1
ATOM 1293 N N . SER A 1 167 ? 25.012 -9.924 2.000 1.00 52.34 167 SER A N 1
ATOM 1294 C CA . SER A 1 167 ? 23.811 -9.607 1.222 1.00 52.34 167 SER A CA 1
ATOM 1295 C C . SER A 1 167 ? 22.619 -10.507 1.595 1.00 52.34 167 SER A C 1
ATOM 1297 O O . SER A 1 167 ? 21.509 -10.015 1.797 1.00 52.34 167 SER A O 1
ATOM 1299 N N . GLU A 1 168 ? 22.847 -11.810 1.792 1.00 55.53 168 GLU A N 1
ATOM 1300 C CA . GLU A 1 168 ? 21.828 -12.753 2.281 1.00 55.53 168 GLU A CA 1
ATOM 1301 C C . GLU A 1 168 ? 21.413 -12.494 3.739 1.00 55.53 168 GLU A C 1
ATOM 1303 O O . GLU A 1 168 ? 20.238 -12.630 4.079 1.00 55.53 168 GLU A O 1
ATOM 1308 N N . GLN A 1 169 ? 22.337 -12.071 4.607 1.00 50.94 169 GLN A N 1
ATOM 1309 C CA . GLN A 1 169 ? 22.001 -11.681 5.983 1.00 50.94 169 GLN A CA 1
ATOM 1310 C C . GLN A 1 169 ? 21.145 -10.408 6.039 1.00 50.94 169 GLN A C 1
ATOM 1312 O O . GLN A 1 169 ? 20.197 -10.342 6.824 1.00 50.94 169 GLN A O 1
ATOM 1317 N N . ASN A 1 170 ? 21.421 -9.430 5.172 1.00 55.28 170 ASN A N 1
ATOM 1318 C CA . ASN A 1 170 ? 20.606 -8.218 5.046 1.00 55.28 170 ASN A CA 1
ATOM 1319 C C . ASN A 1 170 ? 19.183 -8.535 4.551 1.00 55.28 170 ASN A C 1
ATOM 1321 O O . ASN A 1 170 ? 18.222 -7.928 5.014 1.00 55.28 170 ASN A O 1
ATOM 1325 N N . LYS A 1 171 ? 19.041 -9.558 3.701 1.00 57.88 171 LYS A N 1
ATOM 1326 C CA . LYS A 1 171 ? 17.763 -10.106 3.215 1.00 57.88 171 LYS A CA 1
ATOM 1327 C C . LYS A 1 171 ? 16.876 -10.637 4.349 1.00 57.88 171 LYS A C 1
ATOM 1329 O O . LYS A 1 171 ? 15.688 -10.351 4.413 1.00 57.88 171 LYS A O 1
ATOM 1334 N N . LEU A 1 172 ? 17.472 -11.372 5.291 1.00 51.91 172 LEU A N 1
ATOM 1335 C CA . LEU A 1 172 ? 16.766 -11.915 6.457 1.00 51.91 172 LEU A CA 1
ATOM 1336 C C . LEU A 1 172 ? 16.347 -10.815 7.449 1.00 51.91 172 LEU A C 1
ATOM 1338 O O . LEU A 1 172 ? 15.330 -10.935 8.132 1.00 51.91 172 LEU A O 1
ATOM 1342 N N . LEU A 1 173 ? 17.144 -9.749 7.562 1.00 54.53 173 LEU A N 1
ATOM 1343 C CA . LEU A 1 173 ? 16.794 -8.563 8.349 1.00 54.53 173 LEU A CA 1
ATOM 1344 C C . LEU A 1 173 ? 15.629 -7.790 7.719 1.00 54.53 173 LEU A C 1
ATOM 1346 O O . LEU A 1 173 ? 14.797 -7.252 8.448 1.00 54.53 173 LEU A O 1
ATOM 1350 N N . GLU A 1 174 ? 15.534 -7.803 6.391 1.00 59.34 174 GLU A N 1
ATOM 1351 C CA . GLU A 1 174 ? 14.434 -7.204 5.640 1.00 59.34 174 GLU A CA 1
ATOM 1352 C C . GLU A 1 174 ? 13.086 -7.855 5.946 1.00 59.34 174 GLU A C 1
ATOM 1354 O O . GLU A 1 174 ? 12.136 -7.186 6.359 1.00 59.34 174 GLU A O 1
ATOM 1359 N N . ASP A 1 175 ? 13.045 -9.182 5.871 1.00 61.12 175 ASP A N 1
ATOM 1360 C CA . ASP A 1 175 ? 11.860 -9.970 6.203 1.00 61.12 175 ASP A CA 1
ATOM 1361 C C . ASP A 1 175 ? 11.430 -9.779 7.669 1.00 61.12 175 ASP A C 1
ATOM 1363 O O . ASP A 1 175 ? 10.241 -9.802 7.989 1.00 61.12 175 ASP A O 1
ATOM 1367 N N . ARG A 1 176 ? 12.382 -9.531 8.581 1.00 59.88 176 ARG A N 1
ATOM 1368 C CA . ARG A 1 176 ? 12.093 -9.245 9.999 1.00 59.88 176 ARG A CA 1
ATOM 1369 C C . ARG A 1 176 ? 11.470 -7.866 10.217 1.00 59.88 176 ARG A C 1
ATOM 1371 O O . ARG A 1 176 ? 10.617 -7.740 11.096 1.00 59.88 176 ARG A O 1
ATOM 1378 N N . GLY A 1 177 ? 11.871 -6.855 9.445 1.00 62.38 177 GLY A N 1
ATOM 1379 C CA . GLY A 1 177 ? 11.266 -5.519 9.485 1.00 62.38 177 GLY A CA 1
ATOM 1380 C C . GLY A 1 177 ? 9.805 -5.536 9.030 1.00 62.38 177 GLY A C 1
ATOM 1381 O O . GLY A 1 177 ? 8.948 -4.902 9.649 1.00 62.38 177 GLY A O 1
ATOM 1382 N N . GLU A 1 178 ? 9.497 -6.349 8.017 1.00 69.38 178 GLU A N 1
ATOM 1383 C CA . GLU A 1 178 ? 8.141 -6.502 7.480 1.00 69.38 178 GLU A CA 1
ATOM 1384 C C . GLU A 1 178 ? 7.160 -7.093 8.512 1.00 69.38 178 GLU A C 1
ATOM 1386 O O . GLU A 1 178 ? 6.031 -6.615 8.638 1.00 69.38 178 GLU A O 1
ATOM 1391 N N . ILE A 1 179 ? 7.601 -8.068 9.325 1.00 72.62 179 ILE A N 1
ATOM 1392 C CA . ILE A 1 179 ? 6.788 -8.662 10.412 1.00 72.62 179 ILE A CA 1
ATOM 1393 C C . ILE A 1 179 ? 6.304 -7.598 11.399 1.00 72.62 179 ILE A C 1
ATOM 1395 O O . ILE A 1 179 ? 5.197 -7.702 11.931 1.00 72.62 179 ILE A O 1
ATOM 1399 N N . VAL A 1 180 ? 7.157 -6.616 11.694 1.00 74.00 180 VAL A N 1
ATOM 1400 C CA . VAL A 1 180 ? 6.889 -5.585 12.702 1.00 74.00 180 VAL A CA 1
ATOM 1401 C C . VAL A 1 180 ? 6.045 -4.455 12.119 1.00 74.00 180 VAL A C 1
ATOM 1403 O O . VAL A 1 180 ? 5.248 -3.861 12.841 1.00 74.00 180 VAL A O 1
ATOM 1406 N N . HIS A 1 181 ? 6.166 -4.185 10.822 1.00 78.00 181 HIS A N 1
ATOM 1407 C CA . HIS A 1 181 ? 5.408 -3.147 10.130 1.00 78.00 181 HIS A CA 1
ATOM 1408 C C . HIS A 1 181 ? 3.981 -3.543 9.753 1.00 78.00 181 HIS A C 1
ATOM 1410 O O . HIS A 1 181 ? 3.104 -2.680 9.743 1.00 78.00 181 HIS A O 1
ATOM 1416 N N . SER A 1 182 ? 3.718 -4.827 9.497 1.00 77.62 182 SER A N 1
ATOM 1417 C CA . SER A 1 182 ? 2.435 -5.288 8.954 1.00 77.62 182 SER A CA 1
ATOM 1418 C C . SER A 1 182 ? 1.158 -4.798 9.664 1.00 77.62 182 SER A C 1
ATOM 1420 O O . SER A 1 182 ? 0.183 -4.538 8.955 1.00 77.62 182 SER A O 1
ATOM 1422 N N . PRO A 1 183 ? 1.091 -4.601 11.001 1.00 81.69 183 PRO A N 1
ATOM 1423 C CA . PRO A 1 183 ? -0.136 -4.110 11.621 1.00 81.69 183 PRO A CA 1
ATOM 1424 C C . PRO A 1 183 ? -0.315 -2.588 11.507 1.00 81.69 183 PRO A C 1
ATOM 1426 O O . PRO A 1 183 ? -1.400 -2.100 11.809 1.00 81.69 183 PRO A O 1
ATOM 1429 N N . LEU A 1 184 ? 0.696 -1.821 11.080 1.00 83.12 184 LEU A N 1
ATOM 1430 C CA . LEU A 1 184 ? 0.654 -0.354 11.074 1.00 83.12 184 LEU A CA 1
ATOM 1431 C C . LEU A 1 184 ? -0.436 0.202 10.147 1.00 83.12 184 LEU A C 1
ATOM 1433 O O . LEU A 1 184 ? -1.199 1.078 10.557 1.00 83.12 184 LEU A O 1
ATOM 1437 N N . SER A 1 185 ? -0.542 -0.332 8.928 1.00 82.25 185 SER A N 1
ATOM 1438 C CA . SER A 1 185 ? -1.550 0.086 7.945 1.00 82.25 185 SER A CA 1
ATOM 1439 C C . SER A 1 185 ? -2.967 -0.246 8.421 1.00 82.25 185 SER A C 1
ATOM 1441 O O . SER A 1 185 ? -3.820 0.636 8.494 1.00 82.25 185 SER A O 1
ATOM 1443 N N . ALA A 1 186 ? -3.187 -1.489 8.856 1.00 84.62 186 ALA A N 1
ATOM 1444 C CA . ALA A 1 186 ? -4.479 -1.955 9.351 1.00 84.62 186 ALA A CA 1
ATOM 1445 C C . ALA A 1 186 ? -4.932 -1.217 10.625 1.00 84.62 186 ALA A C 1
ATOM 1447 O O . ALA A 1 186 ? -6.110 -0.884 10.760 1.00 84.62 186 ALA A O 1
ATOM 1448 N N . LEU A 1 187 ? -4.014 -0.939 11.560 1.00 84.50 187 LEU A N 1
ATOM 1449 C CA . LEU A 1 187 ? -4.316 -0.186 12.781 1.00 84.50 187 LEU A CA 1
ATOM 1450 C C . LEU A 1 187 ? -4.633 1.281 12.487 1.00 84.50 187 LEU A C 1
ATOM 1452 O O . LEU A 1 187 ? -5.517 1.840 13.136 1.00 84.50 187 LEU A O 1
ATOM 1456 N N . SER A 1 188 ? -3.944 1.888 11.519 1.00 85.69 188 SER A N 1
ATOM 1457 C CA . SER A 1 188 ? -4.241 3.252 11.078 1.00 85.69 188 SER A CA 1
ATOM 1458 C C . SER A 1 188 ? -5.637 3.342 10.460 1.00 85.69 188 SER A C 1
ATOM 1460 O O . SER A 1 188 ? -6.449 4.155 10.901 1.00 85.69 188 SER A O 1
ATOM 1462 N N . ASP A 1 189 ? -5.963 2.430 9.537 1.00 87.00 189 ASP A N 1
ATOM 1463 C CA . ASP A 1 189 ? -7.281 2.356 8.899 1.00 87.00 189 ASP A CA 1
ATOM 1464 C C . ASP A 1 189 ? -8.397 2.094 9.912 1.00 87.00 189 ASP A C 1
ATOM 1466 O O . ASP A 1 189 ? -9.386 2.828 9.961 1.00 87.00 189 ASP A O 1
ATOM 1470 N N . SER A 1 190 ? -8.212 1.108 10.792 1.00 84.81 190 SER A N 1
ATOM 1471 C CA . SER A 1 190 ? -9.180 0.815 11.849 1.00 84.81 190 SER A CA 1
ATOM 1472 C C . SER A 1 190 ? -9.366 1.996 12.798 1.00 84.81 190 SER A C 1
ATOM 1474 O O . SER A 1 190 ? -10.492 2.279 13.195 1.00 84.81 190 SER A O 1
ATOM 1476 N N . GLY A 1 191 ? -8.283 2.665 13.192 1.00 83.19 191 GLY A N 1
ATOM 1477 C CA . GLY A 1 191 ? -8.343 3.796 14.108 1.00 83.19 191 GLY A CA 1
ATOM 1478 C C . GLY A 1 191 ? -8.987 5.033 13.490 1.00 83.19 191 GLY A C 1
ATOM 1479 O O . GLY A 1 191 ? -9.743 5.733 14.159 1.00 83.19 191 GLY A O 1
ATOM 1480 N N . CYS A 1 192 ? -8.750 5.261 12.198 1.00 85.62 192 CYS A N 1
ATOM 1481 C CA . CYS A 1 192 ? -9.399 6.313 11.432 1.00 85.62 192 CYS A CA 1
ATOM 1482 C C . CYS A 1 192 ? -10.916 6.087 11.339 1.00 85.62 192 CYS A C 1
ATOM 1484 O O . CYS A 1 192 ? -11.690 6.976 11.690 1.00 85.62 192 CYS A O 1
ATOM 1486 N N . ILE A 1 193 ? -11.346 4.882 10.950 1.00 85.88 193 ILE A N 1
ATOM 1487 C CA . ILE A 1 193 ? -12.772 4.523 10.862 1.00 85.88 193 ILE A CA 1
ATOM 1488 C C . ILE A 1 193 ? -13.448 4.613 12.238 1.00 85.88 193 ILE A C 1
ATOM 1490 O O . ILE A 1 193 ? -14.568 5.107 12.351 1.00 85.88 193 ILE A O 1
ATOM 1494 N N . GLU A 1 194 ? -12.764 4.176 13.298 1.00 83.56 194 GLU A N 1
ATOM 1495 C CA . GLU A 1 194 ? -13.261 4.255 14.676 1.00 83.56 194 GLU A CA 1
ATOM 1496 C C . GLU A 1 194 ? -13.499 5.703 15.130 1.00 83.56 194 GLU A C 1
ATOM 1498 O O . GLU A 1 194 ? -14.446 5.964 15.870 1.00 83.56 194 GLU A O 1
ATOM 1503 N N . HIS A 1 195 ? -12.662 6.640 14.682 1.00 81.94 195 HIS A N 1
ATOM 1504 C CA . HIS A 1 195 ? -12.790 8.057 15.011 1.00 81.94 195 HIS A CA 1
ATOM 1505 C C . HIS A 1 195 ? -13.861 8.773 14.177 1.00 81.94 195 HIS A C 1
ATOM 1507 O O . HIS A 1 195 ? -14.603 9.587 14.716 1.00 81.94 195 HIS A O 1
ATOM 1513 N N . ILE A 1 196 ? -13.961 8.447 12.885 1.00 83.88 196 ILE A N 1
ATOM 1514 C CA . ILE A 1 196 ? -14.983 8.986 11.973 1.00 83.88 196 ILE A CA 1
ATOM 1515 C C . ILE A 1 196 ? -16.393 8.500 12.364 1.00 83.88 196 ILE A C 1
ATOM 1517 O O . ILE A 1 196 ? -17.371 9.240 12.234 1.00 83.88 196 ILE A O 1
ATOM 1521 N N . GLY A 1 197 ? -16.498 7.264 12.863 1.00 78.62 197 GLY A N 1
ATOM 1522 C CA . GLY A 1 197 ? -17.764 6.623 13.212 1.00 78.62 197 GLY A CA 1
ATOM 1523 C C . GLY A 1 197 ? -18.500 6.036 12.000 1.00 78.62 197 GLY A C 1
ATOM 1524 O O . GLY A 1 197 ? -18.256 6.399 10.851 1.00 78.62 197 GLY A O 1
ATOM 1525 N N . MET A 1 198 ? -19.431 5.107 12.254 1.00 75.19 198 MET A N 1
ATOM 1526 C CA . MET A 1 198 ? -20.163 4.392 11.190 1.00 75.19 198 MET A CA 1
ATOM 1527 C C . MET A 1 198 ? -21.114 5.286 10.376 1.00 75.19 198 MET A C 1
ATOM 1529 O O . MET A 1 198 ? -21.537 4.896 9.293 1.00 75.19 198 MET A O 1
ATOM 1533 N N . GLU A 1 199 ? -21.450 6.470 10.885 1.00 72.12 199 GLU A N 1
ATOM 1534 C CA . GLU A 1 199 ? -22.371 7.410 10.238 1.00 72.12 199 GLU A CA 1
ATOM 1535 C C . GLU A 1 199 ? -21.709 8.204 9.098 1.00 72.12 199 GLU A C 1
ATOM 1537 O O . GLU A 1 199 ? -22.386 8.569 8.145 1.00 72.12 199 GLU A O 1
ATOM 1542 N N . ASN A 1 200 ? -20.384 8.403 9.149 1.00 78.69 200 ASN A N 1
ATOM 1543 C CA . ASN A 1 200 ? -19.624 9.221 8.192 1.00 78.69 200 ASN A CA 1
ATOM 1544 C C . ASN A 1 200 ? -18.577 8.407 7.404 1.00 78.69 200 ASN A C 1
ATOM 1546 O O . ASN A 1 200 ? -17.499 8.905 7.074 1.00 78.69 200 ASN A O 1
ATOM 1550 N N . VAL A 1 201 ? -18.847 7.125 7.128 1.00 76.88 201 VAL A N 1
ATOM 1551 C CA . VAL A 1 201 ? -17.897 6.222 6.436 1.00 76.88 201 VAL A CA 1
ATOM 1552 C C . VAL A 1 201 ? -17.556 6.707 5.019 1.00 76.88 201 VAL A C 1
ATOM 1554 O O . VAL A 1 201 ? -16.482 6.407 4.502 1.00 76.88 201 VAL A O 1
ATOM 1557 N N . ASP A 1 202 ? -18.413 7.523 4.413 1.00 75.69 202 ASP A N 1
ATOM 1558 C CA . ASP A 1 202 ? -18.153 8.236 3.161 1.00 75.69 202 ASP A CA 1
ATOM 1559 C C . ASP A 1 202 ? -16.936 9.177 3.239 1.00 75.69 202 ASP A C 1
ATOM 1561 O O . ASP A 1 202 ? -16.232 9.366 2.248 1.00 75.69 202 ASP A O 1
ATOM 1565 N N . LYS A 1 203 ? -16.604 9.703 4.425 1.00 80.56 203 LYS A N 1
ATOM 1566 C CA . LYS A 1 203 ? -15.407 10.534 4.632 1.00 80.56 203 LYS A CA 1
ATOM 1567 C C . LYS A 1 203 ? -14.102 9.728 4.658 1.00 80.56 203 LYS A C 1
ATOM 1569 O O . LYS A 1 203 ? -13.032 10.308 4.474 1.00 80.56 203 LYS A O 1
ATOM 1574 N N . TYR A 1 204 ? -14.154 8.406 4.851 1.00 84.62 204 TYR A N 1
ATOM 1575 C CA . TYR A 1 204 ? -12.951 7.571 4.964 1.00 84.62 204 TYR A CA 1
ATOM 1576 C C . TYR A 1 204 ? -12.102 7.582 3.682 1.00 84.62 204 TYR A C 1
ATOM 1578 O O . TYR A 1 204 ? -10.882 7.723 3.759 1.00 84.62 204 TYR A O 1
ATOM 1586 N N . GLY A 1 205 ? -12.720 7.511 2.496 1.00 81.06 205 GLY A N 1
ATOM 1587 C CA . GLY A 1 205 ? -11.968 7.547 1.231 1.00 81.06 205 GLY A CA 1
ATOM 1588 C C . GLY A 1 205 ? -11.203 8.862 1.037 1.00 81.06 205 GLY A C 1
ATOM 1589 O O . GLY A 1 205 ? -10.029 8.851 0.668 1.00 81.06 205 GLY A O 1
ATOM 1590 N N . PHE A 1 206 ? -11.816 9.993 1.404 1.00 82.00 206 PHE A N 1
ATOM 1591 C CA . PHE A 1 206 ? -11.159 11.309 1.406 1.00 82.00 206 PHE A CA 1
ATOM 1592 C C . PHE A 1 206 ? -10.023 11.413 2.423 1.00 82.00 206 PHE A C 1
ATOM 1594 O O . PHE A 1 206 ? -9.121 12.236 2.287 1.00 82.00 206 PHE A O 1
ATOM 1601 N N . GLN A 1 207 ? -10.075 10.608 3.475 1.00 84.25 207 GLN A N 1
ATOM 1602 C CA . GLN A 1 207 ? -9.033 10.559 4.480 1.00 84.25 207 GLN A CA 1
ATOM 1603 C C . GLN A 1 207 ? -7.851 9.704 4.002 1.00 84.25 207 GLN A C 1
ATOM 1605 O O . GLN A 1 207 ? -6.695 10.080 4.199 1.00 84.25 207 GLN A O 1
ATOM 1610 N N . ARG A 1 208 ? -8.139 8.605 3.296 1.00 84.44 208 ARG A N 1
ATOM 1611 C CA . ARG A 1 208 ? -7.145 7.681 2.741 1.00 84.44 208 ARG A CA 1
ATOM 1612 C C . ARG A 1 208 ? -6.373 8.255 1.551 1.00 84.44 208 ARG A C 1
ATOM 1614 O O . ARG A 1 208 ? -5.192 7.936 1.412 1.00 84.44 208 ARG A O 1
ATOM 1621 N N . CYS A 1 209 ? -6.991 9.125 0.746 1.00 84.44 209 CYS A N 1
ATOM 1622 C CA . CYS A 1 209 ? -6.353 9.717 -0.439 1.00 84.44 209 CYS A CA 1
ATOM 1623 C C . CYS A 1 209 ? -5.105 10.558 -0.112 1.00 84.44 209 CYS A C 1
ATOM 1625 O O . CYS A 1 209 ? -4.214 10.691 -0.948 1.00 84.44 209 CYS A O 1
ATOM 1627 N N . TRP A 1 210 ? -4.982 11.061 1.124 1.00 82.81 210 TRP A N 1
ATOM 1628 C CA . TRP A 1 210 ? -3.782 11.763 1.593 1.00 82.81 210 TRP A CA 1
ATOM 1629 C C . TRP A 1 210 ? -2.519 10.900 1.527 1.00 82.81 210 TRP A C 1
ATOM 1631 O O . TRP A 1 210 ? -1.432 11.449 1.373 1.00 82.81 210 TRP A O 1
ATOM 1641 N N . ALA A 1 211 ? -2.643 9.570 1.581 1.00 81.19 211 ALA A N 1
ATOM 1642 C CA . ALA A 1 211 ? -1.508 8.673 1.385 1.00 81.19 211 ALA A CA 1
ATOM 1643 C C . ALA A 1 211 ? -0.973 8.710 -0.052 1.00 81.19 211 ALA A C 1
ATOM 1645 O O . ALA A 1 211 ? 0.238 8.799 -0.241 1.00 81.19 211 ALA A O 1
ATOM 1646 N N . SER A 1 212 ? -1.859 8.713 -1.049 1.00 82.69 212 SER A N 1
ATOM 1647 C CA . SER A 1 212 ? -1.484 8.806 -2.466 1.00 82.69 212 SER A CA 1
ATOM 1648 C C . SER A 1 212 ? -0.874 10.175 -2.794 1.00 82.69 212 SER A C 1
ATOM 1650 O O . SER A 1 212 ? 0.051 10.265 -3.590 1.00 82.69 212 SER A O 1
ATOM 1652 N N . PHE A 1 213 ? -1.298 11.247 -2.109 1.00 80.25 213 PHE A N 1
ATOM 1653 C CA . PHE A 1 213 ? -0.630 12.556 -2.193 1.00 80.25 213 PHE A CA 1
ATOM 1654 C C . PHE A 1 213 ? 0.810 12.551 -1.657 1.00 80.25 213 PHE A C 1
ATOM 1656 O O . PHE A 1 213 ? 1.619 13.374 -2.083 1.00 80.25 213 PHE A O 1
ATOM 1663 N N . GLY A 1 214 ? 1.132 11.661 -0.714 1.00 72.88 214 GLY A N 1
ATOM 1664 C CA . GLY A 1 214 ? 2.487 11.523 -0.183 1.00 72.88 214 GLY A CA 1
ATOM 1665 C C . GLY A 1 214 ? 3.471 10.937 -1.200 1.00 72.88 214 GLY A C 1
ATOM 1666 O O . GLY A 1 214 ? 4.654 11.278 -1.172 1.00 72.88 214 GLY A O 1
ATOM 1667 N N . PHE A 1 215 ? 2.999 10.092 -2.121 1.00 73.19 215 PHE A N 1
ATOM 1668 C CA . PHE A 1 215 ? 3.797 9.522 -3.209 1.00 73.19 215 PHE A CA 1
ATOM 1669 C C . PHE A 1 215 ? 4.141 10.604 -4.256 1.00 73.19 215 PHE A C 1
ATOM 1671 O O . PHE A 1 215 ? 3.436 10.803 -5.243 1.00 73.19 215 PHE A O 1
ATOM 1678 N N . GLY A 1 216 ? 5.224 11.347 -4.028 1.00 63.94 216 GLY A N 1
ATOM 1679 C CA . GLY A 1 216 ? 5.689 12.415 -4.919 1.00 63.94 216 GLY A CA 1
ATOM 1680 C C . GLY A 1 216 ? 6.800 12.005 -5.893 1.00 63.94 216 GLY A C 1
ATOM 1681 O O . GLY A 1 216 ? 7.462 10.979 -5.732 1.00 63.94 216 GLY A O 1
ATOM 1682 N N . LEU A 1 217 ? 7.032 12.859 -6.899 1.00 62.62 217 LEU A N 1
ATOM 1683 C CA . LEU A 1 217 ? 8.221 12.813 -7.754 1.00 62.62 217 LEU A CA 1
ATOM 1684 C C . LEU A 1 217 ? 9.410 13.379 -6.989 1.00 62.62 217 LEU A C 1
ATOM 1686 O O . LEU A 1 217 ? 9.450 14.578 -6.713 1.00 62.62 217 LEU A O 1
ATOM 1690 N N . PHE A 1 218 ? 10.398 12.541 -6.703 1.00 60.38 218 PHE A N 1
ATOM 1691 C CA . PHE A 1 218 ? 11.625 13.004 -6.077 1.00 60.38 218 PHE A CA 1
ATOM 1692 C C . PHE A 1 218 ? 12.833 12.490 -6.842 1.00 60.38 218 PHE A C 1
ATOM 1694 O O . PHE A 1 218 ? 12.941 11.299 -7.134 1.00 60.38 218 PHE A O 1
ATOM 1701 N N . ASP A 1 219 ? 13.766 13.398 -7.115 1.00 63.09 219 ASP A N 1
ATOM 1702 C CA . ASP A 1 219 ? 15.141 13.006 -7.387 1.00 63.09 219 ASP A CA 1
ATOM 1703 C C . ASP A 1 219 ? 15.673 12.180 -6.217 1.00 63.09 219 ASP A C 1
ATOM 1705 O O . ASP A 1 219 ? 15.343 12.447 -5.059 1.00 63.09 219 ASP A O 1
ATOM 1709 N N . TYR A 1 220 ? 16.543 11.211 -6.508 1.00 64.50 220 TYR A N 1
ATOM 1710 C CA . TYR A 1 220 ? 17.053 10.250 -5.526 1.00 64.50 220 TYR A CA 1
ATOM 1711 C C . TYR A 1 220 ? 17.533 10.917 -4.225 1.00 64.50 220 TYR A C 1
ATOM 1713 O O . TYR A 1 220 ? 17.137 10.504 -3.142 1.00 64.50 220 TYR A O 1
ATOM 1721 N N . HIS A 1 221 ? 18.314 12.000 -4.305 1.00 65.62 221 HIS A N 1
ATOM 1722 C CA . HIS A 1 221 ? 18.793 12.717 -3.115 1.00 65.62 221 HIS A CA 1
ATOM 1723 C C . HIS A 1 221 ? 17.673 13.424 -2.344 1.00 65.62 221 HIS A C 1
ATOM 1725 O O . HIS A 1 221 ? 17.642 13.373 -1.116 1.00 65.62 221 HIS A O 1
ATOM 1731 N N . VAL A 1 222 ? 16.740 14.059 -3.056 1.00 73.06 222 VAL A N 1
ATOM 1732 C CA . VAL A 1 222 ? 15.587 14.744 -2.458 1.00 73.06 222 VAL A CA 1
ATOM 1733 C C . VAL A 1 222 ? 14.662 13.731 -1.780 1.00 73.06 222 VAL A C 1
ATOM 1735 O O . VAL A 1 222 ? 14.129 14.019 -0.709 1.00 73.06 222 VAL A O 1
ATOM 1738 N N . ALA A 1 223 ? 14.548 12.522 -2.339 1.00 71.88 223 ALA A N 1
ATOM 1739 C CA . ALA A 1 223 ? 13.739 11.439 -1.797 1.00 71.88 223 ALA A CA 1
AT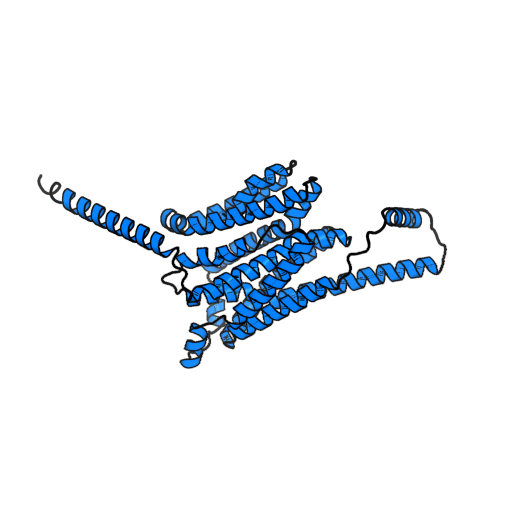OM 1740 C C . ALA A 1 223 ? 14.175 11.042 -0.379 1.00 71.88 223 ALA A C 1
ATOM 1742 O O . ALA A 1 223 ? 13.314 10.841 0.469 1.00 71.88 223 ALA A O 1
ATOM 1743 N N . PHE A 1 224 ? 15.481 10.999 -0.071 1.00 73.25 224 PHE A N 1
ATOM 1744 C CA . PHE A 1 224 ? 15.952 10.667 1.286 1.00 73.25 224 PHE A CA 1
ATOM 1745 C C . PHE A 1 224 ? 15.608 11.740 2.321 1.00 73.25 224 PHE A C 1
ATOM 1747 O O . PHE A 1 224 ? 15.186 11.410 3.431 1.00 73.25 224 PHE A O 1
ATOM 1754 N N . TYR A 1 225 ? 15.764 13.022 1.979 1.00 79.31 225 TYR A N 1
ATOM 1755 C CA . TYR A 1 225 ? 15.403 14.112 2.890 1.00 79.31 225 TYR A CA 1
ATOM 1756 C C . TYR A 1 225 ? 13.887 14.189 3.093 1.00 79.31 225 TYR A C 1
ATOM 1758 O O . TYR A 1 225 ? 13.420 14.337 4.224 1.00 79.31 225 TYR A O 1
ATOM 1766 N N . PHE A 1 226 ? 13.118 14.031 2.013 1.00 82.69 226 PHE A N 1
ATOM 1767 C CA . PHE A 1 226 ? 11.660 13.979 2.073 1.00 82.69 226 PHE A CA 1
ATOM 1768 C C . PHE A 1 226 ? 11.175 12.785 2.900 1.00 82.69 226 PHE A C 1
ATOM 1770 O O . PHE A 1 226 ? 10.314 12.939 3.766 1.00 82.69 226 PHE A O 1
ATOM 1777 N N . PHE A 1 227 ? 11.792 11.619 2.710 1.00 81.31 227 PHE A N 1
ATOM 1778 C CA . PHE A 1 227 ? 11.546 10.421 3.500 1.00 81.31 227 PHE A CA 1
ATOM 1779 C C . PHE A 1 227 ? 11.791 10.660 5.000 1.00 81.31 227 PHE A C 1
ATOM 1781 O O . PHE A 1 227 ? 10.938 10.323 5.822 1.00 81.31 227 PHE A O 1
ATOM 1788 N N . ALA A 1 228 ? 12.915 11.285 5.372 1.00 81.50 228 ALA A N 1
ATOM 1789 C CA . ALA A 1 228 ? 13.216 11.598 6.769 1.00 81.50 228 ALA A CA 1
ATOM 1790 C C . ALA A 1 228 ? 12.173 12.552 7.383 1.00 81.50 228 ALA A C 1
ATOM 1792 O O . ALA A 1 228 ? 11.705 12.322 8.499 1.00 81.50 228 ALA A O 1
ATOM 1793 N N . GLY A 1 229 ? 11.753 13.579 6.635 1.00 85.62 229 GLY A N 1
ATOM 1794 C CA . GLY A 1 229 ? 10.669 14.477 7.042 1.00 85.62 229 GLY A CA 1
ATOM 1795 C C . GLY A 1 229 ? 9.338 13.743 7.234 1.00 85.62 229 GLY A C 1
ATOM 1796 O O . GLY A 1 229 ? 8.681 13.907 8.263 1.00 85.62 229 GLY A O 1
ATOM 1797 N N . CYS A 1 230 ? 8.977 12.870 6.292 1.00 86.69 230 CYS A N 1
ATOM 1798 C CA . CYS A 1 230 ? 7.785 12.029 6.373 1.00 86.69 230 CYS A CA 1
ATOM 1799 C C . CYS A 1 230 ? 7.809 11.111 7.599 1.00 86.69 230 CYS A C 1
ATOM 1801 O O . CYS A 1 230 ? 6.810 11.019 8.307 1.00 86.69 230 CYS A O 1
ATOM 1803 N N . MET A 1 231 ? 8.953 10.500 7.917 1.00 85.81 231 MET A N 1
ATOM 1804 C CA . MET A 1 231 ? 9.106 9.668 9.115 1.00 85.81 231 MET A CA 1
ATOM 1805 C C . MET A 1 231 ? 8.900 10.454 10.408 1.00 85.81 231 MET A C 1
ATOM 1807 O O . MET A 1 231 ? 8.222 9.972 11.313 1.00 85.81 231 MET A O 1
ATOM 1811 N N . ILE A 1 232 ? 9.424 11.680 10.495 1.00 87.69 232 ILE A N 1
ATOM 1812 C CA . ILE A 1 232 ? 9.195 12.551 11.656 1.00 87.69 232 ILE A CA 1
ATOM 1813 C C . ILE A 1 232 ? 7.696 12.848 11.808 1.00 87.69 232 ILE A C 1
ATOM 1815 O O . ILE A 1 232 ? 7.155 12.733 12.909 1.00 87.69 232 ILE A O 1
ATOM 1819 N N . ILE A 1 233 ? 7.003 13.156 10.707 1.00 89.19 233 ILE A N 1
ATOM 1820 C CA . ILE A 1 233 ? 5.550 13.388 10.701 1.00 89.19 233 ILE A CA 1
ATOM 1821 C C . ILE A 1 233 ? 4.791 12.129 11.143 1.00 89.19 233 ILE A C 1
ATOM 1823 O O . ILE A 1 233 ? 3.886 12.228 11.973 1.00 89.19 233 ILE A O 1
ATOM 1827 N N . VAL A 1 234 ? 5.164 10.944 10.646 1.00 88.44 234 VAL A N 1
ATOM 1828 C CA . VAL A 1 234 ? 4.550 9.660 11.036 1.00 88.44 234 VAL A CA 1
ATOM 1829 C C . VAL A 1 234 ? 4.740 9.396 12.527 1.00 88.44 234 VAL A C 1
ATOM 1831 O O . VAL A 1 234 ? 3.790 9.016 13.201 1.00 88.44 234 VAL A O 1
ATOM 1834 N N . ILE A 1 235 ? 5.926 9.651 13.078 1.00 88.88 235 ILE A N 1
ATOM 1835 C CA . ILE A 1 235 ? 6.197 9.449 14.506 1.00 88.88 235 ILE A CA 1
ATOM 1836 C C . ILE A 1 235 ? 5.356 10.409 15.351 1.00 88.88 235 ILE A C 1
ATOM 1838 O O . ILE A 1 235 ? 4.647 9.968 16.255 1.00 88.88 235 ILE A O 1
ATOM 1842 N N . ILE A 1 236 ? 5.377 11.710 15.038 1.00 89.12 236 ILE A N 1
ATOM 1843 C CA . ILE A 1 236 ? 4.601 12.723 15.771 1.00 89.12 236 ILE A CA 1
ATOM 1844 C C . ILE A 1 236 ? 3.102 12.396 15.710 1.00 89.12 236 ILE A C 1
ATOM 1846 O O . ILE A 1 236 ? 2.419 12.397 16.737 1.00 89.12 236 ILE A O 1
ATOM 1850 N N . SER A 1 237 ? 2.591 12.061 14.524 1.00 87.00 237 SER A N 1
ATOM 1851 C CA . SER A 1 237 ? 1.183 11.701 14.340 1.00 87.00 237 SER A CA 1
ATOM 1852 C C . SER A 1 237 ? 0.819 10.383 15.030 1.00 87.00 237 SER A C 1
ATOM 1854 O O . SER A 1 237 ? -0.236 10.322 15.656 1.00 87.00 237 SER A O 1
ATOM 1856 N N . ALA A 1 238 ? 1.694 9.372 15.042 1.00 86.00 238 ALA A N 1
ATOM 1857 C CA . ALA A 1 238 ? 1.488 8.123 15.781 1.00 86.00 238 ALA A CA 1
ATOM 1858 C C . ALA A 1 238 ? 1.403 8.344 17.302 1.00 86.00 238 ALA A C 1
ATOM 1860 O O . ALA A 1 238 ? 0.585 7.718 17.982 1.00 86.00 238 ALA A O 1
ATOM 1861 N N . PHE A 1 239 ? 2.186 9.278 17.852 1.00 85.81 239 PHE A N 1
ATOM 1862 C CA . PHE A 1 239 ? 2.064 9.676 19.259 1.00 85.81 239 PHE A CA 1
ATOM 1863 C C . PHE A 1 239 ? 0.750 10.407 19.552 1.00 85.81 239 PHE A C 1
ATOM 1865 O O . PHE A 1 239 ? 0.150 10.187 20.611 1.00 85.81 239 PHE A O 1
ATOM 1872 N N . MET A 1 240 ? 0.283 11.244 18.627 1.00 83.75 240 MET A N 1
ATOM 1873 C CA . MET A 1 240 ? -0.976 11.990 18.748 1.00 83.75 240 MET A CA 1
ATOM 1874 C C . MET A 1 240 ? -2.213 11.123 18.477 1.00 83.75 240 MET A C 1
ATOM 1876 O O . MET A 1 240 ? -3.306 11.449 18.938 1.00 83.75 240 MET A O 1
ATOM 1880 N N . PHE A 1 241 ? -2.041 9.987 17.800 1.00 81.56 241 PHE A N 1
ATOM 1881 C CA . PHE A 1 241 ? -3.110 9.062 17.457 1.00 81.56 241 PHE A CA 1
ATOM 1882 C C . PHE A 1 241 ? -3.853 8.574 18.713 1.00 81.56 241 PHE A C 1
ATOM 1884 O O . PHE A 1 241 ? -3.258 8.240 19.753 1.00 81.56 241 PHE A O 1
ATOM 1891 N N . SER A 1 242 ? -5.182 8.550 18.635 1.00 75.88 242 SER A N 1
ATOM 1892 C CA . SER A 1 242 ? -6.060 8.170 19.739 1.00 75.88 242 SER A CA 1
ATOM 1893 C C . SER A 1 242 ? -7.033 7.098 19.271 1.00 75.88 242 SER A C 1
ATOM 1895 O O . SER A 1 242 ? -7.614 7.229 18.207 1.00 75.88 242 SER A O 1
ATOM 1897 N N . PHE A 1 243 ? -7.229 6.068 20.096 1.00 79.31 243 PHE A N 1
ATOM 1898 C CA . PHE A 1 243 ? -8.214 5.001 19.889 1.00 79.31 243 PHE A CA 1
ATOM 1899 C C . PHE A 1 243 ? -9.332 5.156 20.936 1.00 79.31 243 PHE A C 1
ATOM 1901 O O . PHE A 1 243 ? -9.174 4.683 22.072 1.00 79.31 243 PHE A O 1
ATOM 1908 N N . PRO A 1 244 ? -10.413 5.905 20.638 1.00 71.50 244 PRO A N 1
ATOM 1909 C CA . PRO A 1 244 ? -11.447 6.242 21.616 1.00 71.50 244 PRO A CA 1
ATOM 1910 C C . PRO A 1 244 ? -12.228 5.021 22.121 1.00 71.50 244 PRO A C 1
ATOM 1912 O O . PRO A 1 244 ? -12.510 4.929 23.316 1.00 71.50 244 PRO A O 1
ATOM 1915 N N . HIS A 1 245 ? -12.529 4.053 21.254 1.00 71.25 245 HIS A N 1
ATOM 1916 C CA . HIS A 1 245 ? -13.248 2.829 21.603 1.00 71.25 245 HIS A CA 1
ATOM 1917 C C . HIS A 1 245 ? -12.403 1.914 22.487 1.00 71.25 245 HIS A C 1
ATOM 1919 O O . HIS A 1 245 ? -12.928 1.306 23.416 1.00 71.25 245 HIS A O 1
ATOM 1925 N N . GLU A 1 246 ? -11.087 1.841 22.260 1.00 72.56 246 GLU A N 1
ATOM 1926 C CA . GLU A 1 246 ? -10.188 1.097 23.151 1.00 72.56 246 GLU A CA 1
ATOM 1927 C C . GLU A 1 246 ? -10.191 1.698 24.567 1.00 72.56 246 GLU A C 1
ATOM 1929 O O . GLU A 1 246 ? -10.279 0.963 25.556 1.00 72.56 246 GLU A O 1
ATOM 1934 N N . LYS A 1 247 ? -10.138 3.035 24.669 1.00 74.12 247 LYS A N 1
ATOM 1935 C CA . LYS A 1 247 ? -10.210 3.760 25.948 1.00 74.12 247 LYS A CA 1
ATOM 1936 C C . LYS A 1 247 ? -11.546 3.519 26.652 1.00 74.12 247 LYS A C 1
ATOM 1938 O O . LYS A 1 247 ? -11.544 3.177 27.832 1.00 74.12 247 LYS A O 1
ATOM 1943 N N . ALA A 1 248 ? -12.659 3.613 25.924 1.00 71.88 248 ALA A N 1
ATOM 1944 C CA . ALA A 1 248 ? -13.993 3.338 26.455 1.00 71.88 248 ALA A CA 1
ATOM 1945 C C . ALA A 1 248 ? -14.150 1.871 26.893 1.00 71.88 248 ALA A C 1
ATOM 1947 O O . ALA A 1 248 ? -14.630 1.589 27.983 1.00 71.88 248 ALA A O 1
ATOM 1948 N N . ALA A 1 249 ? -13.669 0.911 26.099 1.00 73.19 249 ALA A N 1
ATOM 1949 C CA . ALA A 1 249 ? -13.726 -0.507 26.445 1.00 73.19 249 ALA A CA 1
ATOM 1950 C C . ALA A 1 249 ? -12.871 -0.852 27.678 1.00 73.19 249 ALA A C 1
ATOM 1952 O O . ALA A 1 249 ? -13.260 -1.722 28.464 1.00 73.19 249 ALA A O 1
ATOM 1953 N N . LYS A 1 250 ? -11.714 -0.188 27.855 1.00 74.25 250 LYS A N 1
ATOM 1954 C CA . LYS A 1 250 ? -10.904 -0.250 29.087 1.00 74.25 250 LYS A CA 1
ATOM 1955 C C . LYS A 1 250 ? -11.647 0.320 30.288 1.00 74.25 250 LYS A C 1
ATOM 1957 O O . LYS A 1 250 ? -11.664 -0.351 31.312 1.00 74.25 250 LYS A O 1
ATOM 1962 N N . ALA A 1 251 ? -12.253 1.497 30.150 1.00 73.12 251 ALA A N 1
ATOM 1963 C CA . ALA A 1 251 ? -13.00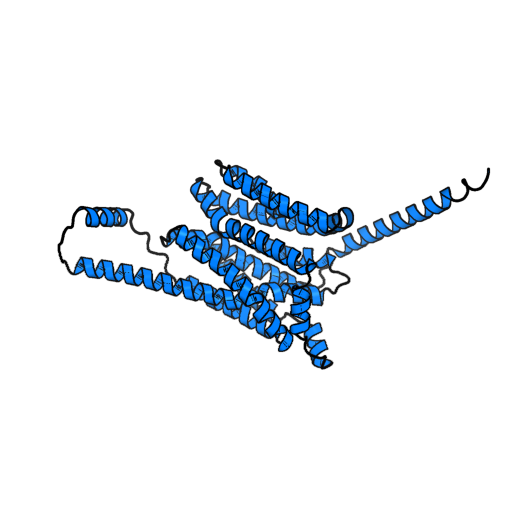2 2.143 31.224 1.00 73.12 251 ALA A CA 1
ATOM 1964 C C . ALA A 1 251 ? -14.209 1.300 31.677 1.00 73.12 251 ALA A C 1
ATOM 1966 O O . ALA A 1 251 ? -14.396 1.086 32.870 1.00 73.12 251 ALA A O 1
ATOM 1967 N N . ASP A 1 252 ? -14.950 0.730 30.725 1.00 77.81 252 ASP A N 1
ATOM 1968 C CA . ASP A 1 252 ? -16.163 -0.059 30.977 1.00 77.81 252 ASP A CA 1
ATOM 1969 C C . ASP A 1 252 ? -15.889 -1.531 31.360 1.00 77.81 252 ASP A C 1
ATOM 1971 O O . ASP A 1 252 ? -16.828 -2.316 31.481 1.00 77.81 252 ASP A O 1
ATOM 1975 N N . ASN A 1 253 ? -14.624 -1.966 31.473 1.00 78.31 253 ASN A N 1
ATOM 1976 C CA . ASN A 1 253 ? -14.244 -3.373 31.703 1.00 78.31 253 ASN A CA 1
ATOM 1977 C C . ASN A 1 253 ? -14.980 -4.392 30.800 1.00 78.31 253 ASN A C 1
ATOM 1979 O O . ASN A 1 253 ? -15.245 -5.527 31.202 1.00 78.31 253 ASN A O 1
ATOM 1983 N N . LYS A 1 254 ? -15.285 -4.014 29.548 1.00 77.25 254 LYS A N 1
ATOM 1984 C CA . LYS A 1 254 ? -16.003 -4.893 28.606 1.00 77.25 254 LYS A CA 1
ATOM 1985 C C . LYS A 1 254 ? -15.263 -6.228 28.437 1.00 77.25 254 LYS A C 1
ATOM 1987 O O . LYS A 1 254 ? -14.027 -6.225 28.435 1.00 77.25 254 LYS A O 1
ATOM 1992 N N . PRO A 1 255 ? -15.963 -7.361 28.263 1.00 73.31 255 PRO A N 1
ATOM 1993 C CA . PRO A 1 255 ? -15.305 -8.641 28.032 1.00 73.31 255 PRO A CA 1
ATOM 1994 C C . PRO A 1 255 ? -14.419 -8.569 26.783 1.00 73.31 255 PRO A C 1
ATOM 1996 O O . PRO A 1 255 ? -14.774 -7.954 25.775 1.00 73.31 255 PRO A O 1
ATOM 1999 N N . LYS A 1 256 ? -13.227 -9.168 26.861 1.00 73.00 256 LYS A N 1
ATOM 2000 C CA . LYS A 1 256 ? -12.289 -9.219 25.731 1.00 73.00 256 LYS A CA 1
ATOM 2001 C C . LYS A 1 256 ? -12.902 -10.032 24.580 1.00 73.00 256 LYS A C 1
ATOM 2003 O O . LYS A 1 256 ? -13.583 -11.024 24.850 1.00 73.00 256 LYS A O 1
ATOM 2008 N N . PRO A 1 257 ? -12.651 -9.662 23.312 1.00 71.88 257 PRO A N 1
ATOM 2009 C CA . PRO A 1 257 ? -13.204 -10.385 22.171 1.00 71.88 257 PRO A CA 1
ATOM 2010 C C . PRO A 1 257 ? -12.733 -11.848 22.163 1.00 71.88 257 PRO A C 1
ATOM 2012 O O . PRO A 1 257 ? -11.548 -12.143 22.339 1.00 71.88 257 PRO A O 1
ATOM 2015 N N . ASN A 1 258 ? -13.672 -12.781 21.973 1.00 77.50 258 ASN A N 1
ATOM 2016 C CA . ASN A 1 258 ? -13.382 -14.214 21.943 1.00 77.50 258 ASN A CA 1
ATOM 2017 C C . ASN A 1 258 ? -12.938 -14.640 20.539 1.00 77.50 258 ASN A C 1
ATOM 2019 O O . ASN A 1 258 ? -13.746 -14.672 19.610 1.00 77.50 258 ASN A O 1
ATOM 2023 N N . ILE A 1 259 ? -11.672 -15.045 20.397 1.00 75.50 259 ILE A N 1
ATOM 2024 C CA . ILE A 1 259 ? -11.109 -15.358 19.080 1.00 75.50 259 ILE A CA 1
ATOM 2025 C C . ILE A 1 259 ? -11.790 -16.532 18.387 1.00 75.50 259 ILE A C 1
ATOM 2027 O O . ILE A 1 259 ? -11.806 -16.583 17.164 1.00 75.50 259 ILE A O 1
ATOM 2031 N N . LYS A 1 260 ? -12.369 -17.468 19.150 1.00 77.31 260 LYS A N 1
ATOM 2032 C CA . LYS A 1 260 ? -13.089 -18.607 18.570 1.00 77.31 260 LYS A CA 1
ATOM 2033 C C . LYS A 1 260 ? -14.324 -18.139 17.804 1.00 77.31 260 LYS A C 1
ATOM 2035 O O . LYS A 1 260 ? -14.631 -18.691 16.755 1.00 77.31 260 LYS A O 1
ATOM 2040 N N . HIS A 1 261 ? -15.003 -17.107 18.307 1.00 78.38 261 HIS A N 1
ATOM 2041 C CA . HIS A 1 261 ? -16.155 -16.517 17.634 1.00 78.38 261 HIS A CA 1
ATOM 2042 C C . HIS A 1 261 ? -15.724 -15.757 16.375 1.00 78.38 261 HIS A C 1
ATOM 2044 O O . HIS A 1 261 ? -16.299 -15.959 15.311 1.00 78.38 261 HIS A O 1
ATOM 2050 N N . THR A 1 262 ? -14.660 -14.956 16.470 1.00 79.00 262 THR A N 1
ATOM 2051 C CA . THR A 1 262 ? -14.096 -14.238 15.319 1.00 79.00 262 THR A CA 1
ATOM 2052 C C . THR A 1 262 ? -13.612 -15.200 14.230 1.00 79.00 262 THR A C 1
ATOM 2054 O O . THR A 1 262 ? -13.932 -15.018 13.062 1.00 79.00 262 THR A O 1
ATOM 2057 N N . PHE A 1 263 ? -12.909 -16.275 14.596 1.00 79.69 263 PHE A N 1
ATOM 2058 C CA . PHE A 1 263 ? -12.436 -17.283 13.645 1.00 79.69 263 PHE A CA 1
ATOM 2059 C C . PHE A 1 263 ? -13.591 -18.049 12.988 1.00 79.69 263 PHE A C 1
ATOM 2061 O O . PHE A 1 263 ? -13.570 -18.297 11.785 1.00 79.69 263 PHE A O 1
ATOM 2068 N N . LYS A 1 264 ? -14.644 -18.367 13.754 1.00 81.69 264 LYS A N 1
ATOM 2069 C CA . LYS A 1 264 ? -15.866 -18.970 13.209 1.00 81.69 264 LYS A CA 1
ATOM 2070 C C . LYS A 1 264 ? -16.551 -18.048 12.195 1.00 81.69 264 LYS A C 1
ATOM 2072 O O . LYS A 1 264 ? -17.042 -18.537 11.185 1.00 81.69 264 LYS A O 1
ATOM 2077 N N . LEU A 1 265 ? -16.540 -16.734 12.435 1.00 82.25 265 LEU A N 1
ATOM 2078 C CA . LEU A 1 265 ? -17.064 -15.745 11.493 1.00 82.25 265 LEU A CA 1
ATOM 2079 C C . LEU A 1 265 ? -16.269 -15.754 10.179 1.00 82.25 265 LEU A C 1
ATOM 2081 O O . LEU A 1 265 ? -16.876 -15.839 9.115 1.00 82.25 265 LEU A O 1
ATOM 2085 N N . PHE A 1 266 ? -14.933 -15.781 10.246 1.00 77.31 266 PHE A N 1
ATOM 2086 C CA . PHE A 1 266 ? -14.066 -15.883 9.063 1.00 77.31 266 PHE A CA 1
ATOM 2087 C C . PHE A 1 266 ? -14.301 -17.152 8.231 1.00 77.31 266 PHE A C 1
ATOM 2089 O O . PHE A 1 266 ? -14.152 -17.103 7.014 1.00 77.31 266 PHE A O 1
ATOM 2096 N N . MET A 1 267 ? -14.700 -18.262 8.863 1.00 79.44 267 MET A N 1
ATOM 2097 C CA . MET A 1 267 ? -15.027 -19.529 8.190 1.00 79.44 267 MET A CA 1
ATOM 2098 C C . MET A 1 267 ? -16.461 -19.611 7.640 1.00 79.44 267 MET A C 1
ATOM 2100 O O . MET A 1 267 ? -16.889 -20.661 7.161 1.00 79.44 267 MET A O 1
ATOM 2104 N N . THR A 1 268 ? -17.222 -18.517 7.680 1.00 89.25 268 THR A N 1
ATOM 2105 C CA . THR A 1 268 ? -18.517 -18.449 6.990 1.00 89.25 268 THR A CA 1
ATOM 2106 C C . THR A 1 268 ? -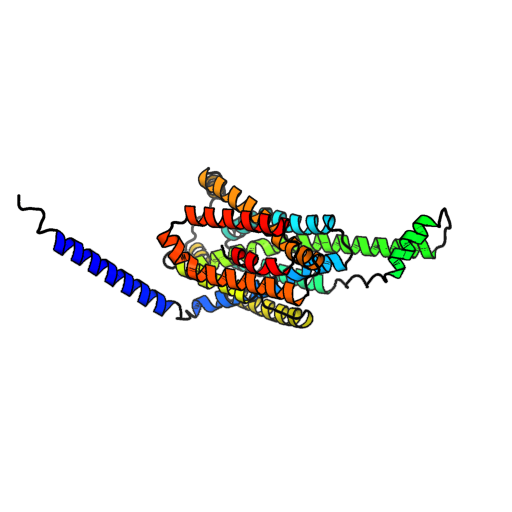18.265 -18.345 5.479 1.00 89.25 268 THR A C 1
ATOM 2108 O O . THR A 1 268 ? -17.437 -17.524 5.076 1.00 89.25 268 THR A O 1
ATOM 2111 N N . PRO A 1 269 ? -18.991 -19.088 4.619 1.00 86.62 269 PRO A N 1
ATOM 2112 C CA . PRO A 1 269 ? -18.707 -19.168 3.180 1.00 86.62 269 PRO A CA 1
ATOM 2113 C C . PRO A 1 269 ? -18.622 -17.803 2.481 1.00 86.62 269 PRO A C 1
ATOM 2115 O O . PRO A 1 269 ? -17.754 -17.611 1.636 1.00 86.62 269 PRO A O 1
ATOM 2118 N N . HIS A 1 270 ? -19.455 -16.838 2.882 1.00 86.00 270 HIS A N 1
ATOM 2119 C CA . HIS A 1 270 ? -19.438 -15.473 2.344 1.00 86.00 270 HIS A CA 1
ATOM 2120 C C . HIS A 1 270 ? -18.115 -14.729 2.616 1.00 86.00 270 HIS A C 1
ATOM 2122 O O . HIS A 1 270 ? -17.535 -14.119 1.716 1.00 86.00 270 HIS A O 1
ATOM 2128 N N . TYR A 1 271 ? -17.600 -14.793 3.849 1.00 86.00 271 TYR A N 1
ATOM 2129 C CA . TYR A 1 271 ? -16.325 -14.158 4.191 1.00 86.00 271 TYR A CA 1
ATOM 2130 C C . TYR A 1 271 ? -15.148 -14.928 3.589 1.00 86.00 271 TYR A C 1
ATOM 2132 O O . TYR A 1 271 ? -14.213 -14.299 3.104 1.00 86.00 271 TYR A O 1
ATOM 2140 N N . CYS A 1 272 ? -15.218 -16.263 3.520 1.00 85.94 272 CYS A N 1
ATOM 2141 C CA . CYS A 1 272 ? -14.210 -17.061 2.822 1.00 85.94 272 CYS A CA 1
ATOM 2142 C C . CYS A 1 272 ? -14.086 -16.673 1.345 1.00 85.94 272 CYS A C 1
ATOM 2144 O O . CYS A 1 272 ? -12.970 -16.452 0.881 1.00 85.94 272 CYS A O 1
ATOM 2146 N N . SER A 1 273 ? -15.201 -16.541 0.611 1.00 85.44 273 SER A N 1
ATOM 2147 C CA . SER A 1 273 ? -15.147 -16.125 -0.797 1.00 85.44 273 SER A CA 1
ATOM 2148 C C . SER A 1 273 ? -14.519 -14.743 -0.959 1.00 85.44 273 SER A C 1
ATOM 2150 O O . SER A 1 273 ? -13.714 -14.533 -1.862 1.00 85.44 273 SER A O 1
ATOM 2152 N N . TRP A 1 274 ? -14.821 -13.819 -0.046 1.00 85.19 274 TRP A N 1
ATOM 2153 C CA . TRP A 1 274 ? -14.250 -12.476 -0.075 1.00 85.19 274 TRP A CA 1
ATOM 2154 C C . TRP A 1 274 ? -12.741 -12.474 0.220 1.00 85.19 274 TRP A C 1
ATOM 2156 O O . TRP A 1 274 ? -11.978 -11.826 -0.492 1.00 85.19 274 TRP A O 1
ATOM 2166 N N . LEU A 1 275 ? -12.290 -13.262 1.202 1.00 85.00 275 LEU A N 1
ATOM 2167 C CA . LEU A 1 275 ? -10.866 -13.425 1.523 1.00 85.00 275 LEU A CA 1
ATOM 2168 C C . LEU A 1 275 ? -10.076 -14.039 0.367 1.00 85.00 275 LEU A C 1
ATOM 2170 O O . LEU A 1 275 ? -8.959 -13.603 0.102 1.00 85.00 275 LEU A O 1
ATOM 2174 N N . VAL A 1 276 ? -10.644 -15.025 -0.334 1.00 85.31 276 VAL A N 1
ATOM 2175 C CA . VAL A 1 276 ? -10.008 -15.619 -1.520 1.00 85.31 276 VAL A CA 1
ATOM 2176 C C . VAL A 1 276 ? -9.854 -14.570 -2.621 1.00 85.31 276 VAL A C 1
ATOM 2178 O O . VAL A 1 276 ? -8.767 -14.445 -3.181 1.00 85.31 276 VAL A O 1
ATOM 2181 N N . CYS A 1 277 ? -10.888 -13.765 -2.888 1.00 84.88 277 CYS A N 1
ATOM 2182 C CA . CYS A 1 277 ? -10.786 -12.658 -3.840 1.00 84.88 277 CYS A CA 1
ATOM 2183 C C . CYS A 1 277 ? -9.688 -11.661 -3.440 1.00 84.88 277 CYS A C 1
ATOM 2185 O O . CYS A 1 277 ? -8.857 -11.310 -4.274 1.00 84.88 277 CYS A O 1
ATOM 2187 N N . MET A 1 278 ? -9.631 -11.249 -2.168 1.00 84.62 278 MET A N 1
ATOM 2188 C CA . MET A 1 278 ? -8.573 -10.355 -1.681 1.00 84.62 278 MET A CA 1
ATOM 2189 C C . MET A 1 278 ? -7.178 -10.967 -1.799 1.00 84.62 278 MET A C 1
ATOM 2191 O O . MET A 1 278 ? -6.233 -10.263 -2.141 1.00 84.62 278 MET A O 1
ATOM 2195 N N . PHE A 1 279 ? -7.038 -12.266 -1.534 1.00 84.94 279 PHE A N 1
ATOM 2196 C CA . PHE A 1 279 ? -5.765 -12.967 -1.652 1.00 84.94 279 PHE A CA 1
ATOM 2197 C C . PHE A 1 279 ? -5.267 -12.980 -3.102 1.00 84.94 279 PHE A C 1
ATOM 2199 O O . PHE A 1 279 ? -4.122 -12.614 -3.363 1.00 84.94 279 PHE A O 1
ATOM 2206 N N . VAL A 1 280 ? -6.137 -13.328 -4.057 1.00 84.00 280 VAL A N 1
ATOM 2207 C CA . VAL A 1 280 ? -5.803 -13.323 -5.491 1.00 84.00 280 VAL A CA 1
ATOM 2208 C C . VAL A 1 280 ? -5.445 -11.915 -5.966 1.00 84.00 280 VAL A C 1
ATOM 2210 O O . VAL A 1 280 ? -4.397 -11.726 -6.582 1.00 84.00 280 VAL A O 1
ATOM 2213 N N . MET A 1 281 ? -6.257 -10.916 -5.615 1.00 84.38 281 MET A N 1
ATOM 2214 C CA . MET A 1 281 ? -5.990 -9.513 -5.951 1.00 84.38 281 MET A CA 1
ATOM 2215 C C . MET A 1 281 ? -4.678 -9.017 -5.332 1.00 84.38 281 MET A C 1
ATOM 2217 O O . MET A 1 281 ? -3.906 -8.330 -5.995 1.00 84.38 281 MET A O 1
ATOM 2221 N N . GLY A 1 282 ? -4.384 -9.409 -4.090 1.00 83.50 282 GLY A N 1
ATOM 2222 C CA . GLY A 1 282 ? -3.137 -9.083 -3.404 1.00 83.50 282 GLY A CA 1
ATOM 2223 C C . GLY A 1 282 ? -1.905 -9.671 -4.094 1.00 83.50 282 GLY A C 1
ATOM 2224 O O . GLY A 1 282 ? -0.912 -8.964 -4.253 1.00 83.50 282 GLY A O 1
ATOM 2225 N N . MET A 1 283 ? -1.974 -10.923 -4.564 1.00 81.81 283 MET A N 1
ATOM 2226 C CA . MET A 1 283 ? -0.895 -11.538 -5.351 1.00 81.81 283 MET A CA 1
ATOM 2227 C C . MET A 1 283 ? -0.660 -10.787 -6.666 1.00 81.81 283 MET A C 1
ATOM 2229 O O . MET A 1 283 ? 0.478 -10.444 -6.983 1.00 81.81 283 MET A O 1
ATOM 2233 N N . CYS A 1 284 ? -1.732 -10.490 -7.405 1.00 84.25 284 CYS A N 1
ATOM 2234 C CA . CYS A 1 284 ? -1.677 -9.707 -8.638 1.00 84.25 284 CYS A CA 1
ATOM 2235 C C . CYS A 1 284 ? -1.057 -8.322 -8.394 1.00 84.25 284 CYS A C 1
ATOM 2237 O O . CYS A 1 284 ? -0.102 -7.933 -9.065 1.00 84.25 284 CYS A O 1
ATOM 2239 N N . ASN A 1 285 ? -1.529 -7.598 -7.382 1.00 84.75 285 ASN A N 1
ATOM 2240 C CA . ASN A 1 285 ? -0.967 -6.303 -7.019 1.00 84.75 285 ASN A CA 1
ATOM 2241 C C . ASN A 1 285 ? 0.529 -6.419 -6.659 1.00 84.75 285 ASN A C 1
ATOM 2243 O O . ASN A 1 285 ? 1.339 -5.641 -7.155 1.00 84.75 285 ASN A O 1
ATOM 2247 N N . GLY A 1 286 ? 0.927 -7.436 -5.889 1.00 80.50 286 GLY A N 1
ATOM 2248 C CA . GLY A 1 286 ? 2.330 -7.674 -5.533 1.00 80.50 286 GLY A CA 1
ATOM 2249 C C . GLY A 1 286 ? 3.258 -7.841 -6.743 1.00 80.50 286 GLY A C 1
ATOM 2250 O O . GLY A 1 286 ? 4.354 -7.282 -6.753 1.00 80.50 286 GLY A O 1
ATOM 2251 N N . VAL A 1 287 ? 2.813 -8.544 -7.791 1.00 83.25 287 VAL A N 1
ATOM 2252 C CA . VAL A 1 287 ? 3.592 -8.711 -9.033 1.00 83.25 287 VAL A CA 1
ATOM 2253 C C . VAL A 1 287 ? 3.789 -7.375 -9.752 1.00 83.25 287 VAL A C 1
ATOM 2255 O O . VAL A 1 287 ? 4.908 -7.078 -10.171 1.00 83.25 287 VAL A O 1
ATOM 2258 N N . ILE A 1 288 ? 2.739 -6.553 -9.862 1.00 85.06 288 ILE A N 1
ATOM 2259 C CA . ILE A 1 288 ? 2.832 -5.222 -10.485 1.00 85.06 288 ILE A CA 1
ATOM 2260 C C . ILE A 1 288 ? 3.823 -4.355 -9.704 1.00 85.06 288 ILE A C 1
ATOM 2262 O O . ILE A 1 288 ? 4.773 -3.841 -10.287 1.00 85.06 288 ILE A O 1
ATOM 2266 N N . TRP A 1 289 ? 3.664 -4.252 -8.383 1.00 79.88 289 TRP A N 1
ATOM 2267 C CA . TRP A 1 289 ? 4.538 -3.425 -7.546 1.00 79.88 289 TRP A CA 1
ATOM 2268 C C . TRP A 1 289 ? 6.006 -3.869 -7.572 1.00 79.88 289 TRP A C 1
ATOM 2270 O O . TRP A 1 289 ? 6.897 -3.025 -7.499 1.00 79.88 289 TRP A O 1
ATOM 2280 N N . ALA A 1 290 ? 6.276 -5.170 -7.708 1.00 79.50 290 ALA A N 1
ATOM 2281 C CA . ALA A 1 290 ? 7.639 -5.692 -7.762 1.00 79.50 290 ALA A CA 1
ATOM 2282 C C . ALA A 1 290 ? 8.308 -5.504 -9.134 1.00 79.50 290 ALA A C 1
ATOM 2284 O O . ALA A 1 290 ? 9.490 -5.158 -9.203 1.00 79.50 290 ALA A O 1
ATOM 2285 N N . PHE A 1 291 ? 7.573 -5.742 -10.226 1.00 83.06 291 PHE A N 1
ATOM 2286 C CA . PHE A 1 291 ? 8.166 -5.919 -11.554 1.00 83.06 291 PHE A CA 1
ATOM 2287 C C . PHE A 1 291 ? 7.809 -4.845 -12.581 1.00 83.06 291 PHE A C 1
ATOM 2289 O O . PHE A 1 291 ? 8.505 -4.765 -13.591 1.00 83.06 291 PHE A O 1
ATOM 2296 N N . LEU A 1 292 ? 6.793 -4.004 -12.362 1.00 85.81 292 LEU A N 1
ATOM 2297 C CA . LEU A 1 292 ? 6.362 -3.009 -13.354 1.00 85.81 292 LEU A CA 1
ATOM 2298 C C . LEU A 1 292 ? 7.490 -2.042 -13.732 1.00 85.81 292 LEU A C 1
ATOM 2300 O O . LEU A 1 292 ? 7.813 -1.901 -14.909 1.00 85.81 292 LEU A O 1
ATOM 2304 N N . TYR A 1 293 ? 8.131 -1.416 -12.743 1.00 84.69 293 TYR A N 1
ATOM 2305 C CA . TYR A 1 293 ? 9.202 -0.447 -12.995 1.00 84.69 293 TYR A CA 1
ATOM 2306 C C . TYR A 1 293 ? 10.429 -1.088 -13.650 1.00 84.69 293 TYR A C 1
ATOM 2308 O O . TYR A 1 293 ? 11.060 -0.490 -14.520 1.00 84.69 293 TYR A O 1
ATOM 2316 N N . TRP A 1 294 ? 10.726 -2.342 -13.303 1.00 82.00 294 TRP A N 1
ATOM 2317 C CA . TRP A 1 294 ? 11.775 -3.102 -13.977 1.00 82.00 294 TRP A CA 1
ATOM 2318 C C . TRP A 1 294 ? 11.385 -3.419 -15.428 1.00 82.00 294 TRP A C 1
ATOM 2320 O O . TRP A 1 294 ? 12.189 -3.252 -16.344 1.00 82.00 294 TRP A O 1
ATOM 2330 N N . HIS A 1 295 ? 10.143 -3.826 -15.678 1.00 85.81 295 HIS A N 1
ATOM 2331 C CA . HIS A 1 295 ? 9.650 -4.055 -17.032 1.00 85.81 295 HIS A CA 1
ATOM 2332 C C . HIS A 1 295 ? 9.748 -2.781 -17.889 1.00 85.81 295 HIS A C 1
ATOM 2334 O O . HIS A 1 295 ? 10.265 -2.844 -19.002 1.00 85.81 295 HIS A O 1
ATOM 2340 N N . MET A 1 296 ? 9.374 -1.618 -17.342 1.00 86.19 296 MET A N 1
ATOM 2341 C CA . MET A 1 296 ? 9.554 -0.316 -17.998 1.00 86.19 296 MET A CA 1
ATOM 2342 C C . MET A 1 296 ? 11.016 -0.039 -18.357 1.00 86.19 296 MET A C 1
ATOM 2344 O O . MET A 1 296 ? 11.312 0.343 -19.489 1.00 86.19 296 MET A O 1
ATOM 2348 N N . GLU A 1 297 ? 11.938 -0.256 -17.420 1.00 83.75 297 GLU A N 1
ATOM 2349 C CA . GLU A 1 297 ? 13.371 -0.068 -17.660 1.00 83.75 297 GLU A CA 1
ATOM 2350 C C . GLU A 1 297 ? 13.894 -1.008 -18.763 1.00 83.75 297 GLU A C 1
ATOM 2352 O O . GLU A 1 297 ? 14.659 -0.582 -19.626 1.00 83.75 297 GLU A O 1
ATOM 2357 N N . ASN A 1 298 ? 13.443 -2.270 -18.794 1.00 86.12 298 ASN A N 1
ATOM 2358 C CA . ASN A 1 298 ? 13.836 -3.243 -19.822 1.00 86.12 298 ASN A CA 1
ATOM 2359 C C . ASN A 1 298 ? 13.301 -2.883 -21.220 1.00 86.12 298 ASN A C 1
ATOM 2361 O O . ASN A 1 298 ? 13.946 -3.204 -22.215 1.00 86.12 298 ASN A O 1
ATOM 2365 N N . LEU A 1 299 ? 12.158 -2.195 -21.304 1.00 87.94 299 LEU A N 1
ATOM 2366 C CA . LEU A 1 299 ? 11.634 -1.622 -22.551 1.00 87.94 299 LEU A CA 1
ATOM 2367 C C . LEU A 1 299 ? 12.390 -0.353 -22.995 1.00 87.94 299 LEU A C 1
ATOM 2369 O O . LEU A 1 299 ? 12.061 0.231 -24.027 1.00 87.94 299 LEU A O 1
ATOM 2373 N N . GLY A 1 300 ? 13.386 0.096 -22.225 1.00 85.12 300 GLY A N 1
ATOM 2374 C CA . GLY A 1 300 ? 14.156 1.307 -22.504 1.00 85.12 300 GLY A CA 1
ATOM 2375 C C . GLY A 1 300 ? 13.455 2.599 -22.080 1.00 85.12 300 GLY A C 1
ATOM 2376 O O . GLY A 1 300 ? 13.750 3.659 -22.633 1.00 85.12 300 GLY A O 1
ATOM 2377 N N . ALA A 1 301 ? 12.515 2.540 -21.127 1.00 85.31 301 ALA A N 1
ATOM 2378 C CA . ALA A 1 301 ? 11.876 3.739 -20.591 1.00 85.31 301 ALA A CA 1
ATOM 2379 C C . ALA A 1 301 ? 12.905 4.673 -19.934 1.00 85.31 301 ALA A C 1
ATOM 2381 O O . ALA A 1 301 ? 13.794 4.238 -19.202 1.00 85.31 301 ALA A O 1
ATOM 2382 N N . SER A 1 302 ? 12.752 5.980 -20.153 1.00 83.75 302 SER A N 1
ATOM 2383 C CA . SER A 1 302 ? 13.535 6.981 -19.430 1.00 83.75 302 SER A CA 1
ATOM 2384 C C . SER A 1 302 ? 13.139 7.015 -17.948 1.00 83.75 302 SER A C 1
ATOM 2386 O O . SER A 1 302 ? 12.002 6.705 -17.587 1.00 83.75 302 SER A O 1
ATOM 2388 N N . GLN A 1 303 ? 14.049 7.460 -17.076 1.00 78.81 303 GLN A N 1
ATOM 2389 C CA . GLN A 1 303 ? 13.757 7.647 -15.644 1.00 78.81 303 GLN A CA 1
ATOM 2390 C C . GLN A 1 303 ? 12.570 8.599 -15.415 1.00 78.81 303 GLN A C 1
ATOM 2392 O O . GLN A 1 303 ? 11.767 8.390 -14.507 1.00 78.81 303 GLN A O 1
ATOM 2397 N N . LEU A 1 304 ? 12.407 9.595 -16.294 1.00 79.56 304 LEU A N 1
ATOM 2398 C CA . LEU A 1 304 ? 11.263 10.504 -16.281 1.00 79.56 304 LEU A CA 1
ATOM 2399 C C . LEU A 1 304 ? 9.943 9.783 -16.593 1.00 79.56 304 LEU A C 1
ATOM 2401 O O . LEU A 1 304 ? 8.937 10.075 -15.958 1.00 79.56 304 LEU A O 1
ATOM 2405 N N . LEU A 1 305 ? 9.933 8.824 -17.525 1.00 83.12 305 LEU A N 1
ATOM 2406 C CA . LEU A 1 305 ? 8.731 8.054 -17.860 1.00 83.12 305 LEU A CA 1
ATOM 2407 C C . LEU A 1 305 ? 8.319 7.108 -16.721 1.00 83.12 305 LEU A C 1
ATOM 2409 O O . LEU A 1 305 ? 7.133 6.985 -16.421 1.00 83.12 305 LEU A O 1
ATOM 2413 N N . ILE A 1 306 ? 9.297 6.491 -16.051 1.00 82.75 306 ILE A N 1
ATOM 2414 C CA . ILE A 1 306 ? 9.087 5.675 -14.844 1.00 82.75 306 ILE A CA 1
ATOM 2415 C C . ILE A 1 306 ? 8.454 6.530 -13.737 1.00 82.75 306 ILE A C 1
ATOM 2417 O O . ILE A 1 306 ? 7.402 6.164 -13.210 1.00 82.75 306 ILE A O 1
ATOM 2421 N N . GLY A 1 307 ? 9.032 7.701 -13.445 1.00 77.94 307 GLY A N 1
ATOM 2422 C CA . GLY A 1 307 ? 8.476 8.643 -12.469 1.00 77.94 307 GLY A CA 1
ATOM 2423 C C . GLY A 1 307 ? 7.072 9.126 -12.844 1.00 77.94 307 GLY A C 1
ATOM 2424 O O . GLY A 1 307 ? 6.174 9.133 -12.003 1.00 77.94 307 GLY A O 1
ATOM 2425 N N . LEU A 1 308 ? 6.846 9.462 -14.117 1.00 83.06 308 LEU A N 1
ATOM 2426 C CA . LEU A 1 308 ? 5.542 9.908 -14.610 1.00 83.06 308 LEU A CA 1
ATOM 2427 C C . LEU A 1 308 ? 4.463 8.827 -14.456 1.00 83.06 308 LEU A C 1
ATOM 2429 O O . LEU A 1 308 ? 3.336 9.159 -14.097 1.00 83.06 308 LEU A O 1
ATOM 2433 N N . SER A 1 309 ? 4.795 7.548 -14.667 1.00 84.19 309 SER A N 1
ATOM 2434 C CA . SER A 1 309 ? 3.841 6.448 -14.454 1.00 84.19 309 SER A CA 1
ATOM 2435 C C . SER A 1 309 ? 3.344 6.386 -13.008 1.00 84.19 309 SER A C 1
ATOM 2437 O O . SER A 1 309 ? 2.143 6.260 -12.787 1.00 84.19 309 SER A O 1
ATOM 2439 N N . SER A 1 310 ? 4.238 6.597 -12.035 1.00 82.62 310 SER A N 1
ATOM 2440 C CA . SER A 1 310 ? 3.884 6.661 -10.614 1.00 82.62 310 SER A CA 1
ATOM 2441 C C . SER A 1 310 ? 2.943 7.834 -10.327 1.00 82.62 310 SER A C 1
ATOM 2443 O O . SER A 1 310 ? 1.961 7.692 -9.605 1.00 82.62 310 SER A O 1
ATOM 2445 N N . VAL A 1 311 ? 3.162 8.999 -10.940 1.00 83.50 311 VAL A N 1
ATOM 2446 C CA . VAL A 1 311 ? 2.250 10.143 -10.767 1.00 83.50 311 VAL A CA 1
ATOM 2447 C C . VAL A 1 311 ? 0.869 9.852 -11.335 1.00 83.50 311 VAL A C 1
ATOM 2449 O O . VAL A 1 311 ? -0.128 10.129 -10.674 1.00 83.50 311 VAL A O 1
ATOM 2452 N N . VAL A 1 312 ? 0.794 9.282 -12.539 1.00 88.56 312 VAL A N 1
ATOM 2453 C CA . VAL A 1 312 ? -0.491 8.928 -13.159 1.00 88.56 312 VAL A CA 1
ATOM 2454 C C . VAL A 1 312 ? -1.236 7.900 -12.307 1.00 88.56 312 VAL A C 1
ATOM 2456 O O . VAL A 1 312 ? -2.431 8.071 -12.074 1.00 88.56 312 VAL A O 1
ATOM 2459 N N . ASN A 1 313 ? -0.523 6.900 -11.783 1.00 87.81 313 ASN A N 1
ATOM 2460 C CA . ASN A 1 313 ? -1.037 5.899 -10.851 1.00 87.81 313 ASN A CA 1
ATOM 2461 C C . ASN A 1 313 ? -1.695 6.553 -9.618 1.00 87.81 313 ASN A C 1
ATOM 2463 O O . ASN A 1 313 ? -2.870 6.313 -9.339 1.00 87.81 313 ASN A O 1
ATOM 2467 N N . ASN A 1 314 ? -0.979 7.464 -8.949 1.00 87.25 314 ASN A N 1
ATOM 2468 C CA . ASN A 1 314 ? -1.476 8.153 -7.754 1.00 87.25 314 ASN A CA 1
ATOM 2469 C C . ASN A 1 314 ? -2.628 9.122 -8.057 1.00 87.25 314 ASN A C 1
ATOM 2471 O O . ASN A 1 314 ? -3.596 9.187 -7.302 1.00 87.25 314 ASN A O 1
ATOM 2475 N N . ILE A 1 315 ? -2.569 9.864 -9.169 1.00 89.38 315 ILE A N 1
ATOM 2476 C CA . ILE A 1 315 ? -3.660 10.761 -9.583 1.00 89.38 315 ILE A CA 1
ATOM 2477 C C . ILE A 1 315 ? -4.934 9.959 -9.867 1.00 89.38 315 ILE A C 1
ATOM 2479 O O . ILE A 1 315 ? -6.015 10.368 -9.443 1.00 89.38 315 ILE A O 1
ATOM 2483 N N . ALA A 1 316 ? -4.825 8.820 -10.555 1.00 90.88 316 ALA A N 1
ATOM 2484 C CA . ALA A 1 316 ? -5.966 7.958 -10.845 1.00 90.88 316 ALA A CA 1
ATOM 2485 C C . ALA A 1 316 ? -6.607 7.396 -9.565 1.00 90.88 316 ALA A C 1
ATOM 2487 O O . ALA A 1 316 ? -7.837 7.366 -9.451 1.00 90.88 316 ALA A O 1
ATOM 2488 N N . GLU A 1 317 ? -5.788 7.014 -8.583 1.00 89.12 317 GLU A N 1
ATOM 2489 C CA . GLU A 1 317 ? -6.255 6.573 -7.266 1.00 89.12 317 GLU A CA 1
ATOM 2490 C C . GLU A 1 317 ? -6.989 7.698 -6.523 1.00 89.12 317 GLU A C 1
ATOM 2492 O O . GLU A 1 317 ? -8.112 7.504 -6.051 1.00 89.12 317 GLU A O 1
ATOM 2497 N N . ILE A 1 318 ? -6.411 8.907 -6.497 1.00 88.50 318 ILE A N 1
ATOM 2498 C CA . ILE A 1 318 ? -7.045 10.083 -5.893 1.00 88.50 318 ILE A CA 1
ATOM 2499 C C . ILE A 1 318 ? -8.399 10.336 -6.554 1.00 88.50 318 ILE A C 1
ATOM 2501 O O . ILE A 1 318 ? -9.405 10.370 -5.856 1.00 88.50 318 ILE A O 1
ATOM 2505 N N . ILE A 1 319 ? -8.462 10.457 -7.884 1.00 89.75 319 ILE A N 1
ATOM 2506 C CA . ILE A 1 319 ? -9.722 10.703 -8.605 1.00 89.75 319 ILE A CA 1
ATOM 2507 C C . ILE A 1 319 ? -10.767 9.645 -8.244 1.00 89.75 319 ILE A C 1
ATOM 2509 O O . ILE A 1 319 ? -11.923 9.981 -7.977 1.00 89.75 319 ILE A O 1
ATOM 2513 N N . THR A 1 320 ? -10.364 8.376 -8.179 1.00 88.62 320 THR A N 1
ATOM 2514 C CA . THR A 1 320 ? -11.305 7.301 -7.874 1.00 88.62 320 THR A CA 1
ATOM 2515 C C . THR A 1 320 ? -11.833 7.398 -6.447 1.00 88.62 320 THR A C 1
ATOM 2517 O O . THR A 1 320 ? -13.043 7.285 -6.262 1.00 88.62 320 THR A O 1
ATOM 2520 N N . PHE A 1 321 ? -11.008 7.739 -5.450 1.00 86.56 321 PHE A N 1
ATOM 2521 C CA . PHE A 1 321 ? -11.486 7.972 -4.079 1.00 86.56 321 PHE A CA 1
ATOM 2522 C C . PHE A 1 321 ? -12.529 9.093 -3.963 1.00 86.56 321 PHE A C 1
ATOM 2524 O O . PHE A 1 321 ? -13.394 9.020 -3.091 1.00 86.56 321 PHE A O 1
ATOM 2531 N N . PHE A 1 322 ? -12.493 10.108 -4.831 1.00 85.12 322 PHE A N 1
ATOM 2532 C CA . PHE A 1 322 ? -13.516 11.162 -4.851 1.00 85.12 322 PHE A CA 1
ATOM 2533 C C . PHE A 1 322 ? -14.825 10.693 -5.510 1.00 85.12 322 PHE A C 1
ATOM 2535 O O . PHE A 1 322 ? -15.912 11.106 -5.107 1.00 85.12 322 PHE A O 1
ATOM 2542 N N . VAL A 1 323 ? -14.740 9.821 -6.517 1.00 87.12 323 VAL A N 1
ATOM 2543 C CA . VAL A 1 323 ? -15.892 9.384 -7.328 1.00 87.12 323 VAL A CA 1
ATOM 2544 C C . VAL A 1 323 ? -16.546 8.103 -6.787 1.00 87.12 323 VAL A C 1
ATOM 2546 O O . VAL A 1 323 ? -17.707 7.815 -7.097 1.00 87.12 323 VAL A O 1
ATOM 2549 N N . ILE A 1 324 ? -15.844 7.349 -5.937 1.00 86.12 324 ILE A N 1
ATOM 2550 C CA . ILE A 1 324 ? -16.236 6.001 -5.522 1.00 86.12 324 ILE A CA 1
ATOM 2551 C C . ILE A 1 324 ? -17.579 5.948 -4.789 1.00 86.12 324 ILE A C 1
ATOM 2553 O O . ILE A 1 324 ? -18.427 5.129 -5.132 1.00 86.12 324 ILE A O 1
ATOM 2557 N N . PHE A 1 325 ? -17.828 6.819 -3.809 1.00 84.44 325 PHE A N 1
ATOM 2558 C CA . PHE A 1 325 ? -19.053 6.750 -3.001 1.00 84.44 325 PHE A CA 1
ATOM 2559 C C . PHE A 1 325 ? -20.324 7.069 -3.803 1.00 84.44 325 PHE A C 1
ATOM 2561 O O . PHE A 1 325 ? -21.277 6.284 -3.730 1.00 84.44 325 PHE A O 1
ATOM 2568 N N . PRO A 1 326 ? -20.362 8.143 -4.624 1.00 83.94 326 PRO A N 1
ATOM 2569 C CA . PRO A 1 326 ? -21.463 8.365 -5.558 1.00 83.94 326 PRO A CA 1
ATOM 2570 C C . PRO A 1 326 ? -21.709 7.174 -6.490 1.00 83.94 326 PRO A C 1
ATOM 2572 O O . PRO A 1 326 ? -22.860 6.866 -6.811 1.00 83.94 326 PRO A O 1
ATOM 2575 N N . LEU A 1 327 ? -20.640 6.502 -6.921 1.00 85.06 327 LEU A N 1
ATOM 2576 C CA . LEU A 1 327 ? -20.718 5.376 -7.841 1.00 85.06 327 LEU A CA 1
ATOM 2577 C C . LEU A 1 327 ? -21.247 4.110 -7.155 1.00 85.06 327 LEU A C 1
ATOM 2579 O O . LEU A 1 327 ? -22.175 3.488 -7.671 1.00 85.06 327 LEU A O 1
ATOM 2583 N N . ILE A 1 328 ? -20.756 3.791 -5.954 1.00 87.62 328 ILE A N 1
ATOM 2584 C CA . ILE A 1 328 ? -21.254 2.682 -5.128 1.00 87.62 328 ILE A CA 1
ATOM 2585 C C . ILE A 1 328 ? -22.736 2.879 -4.798 1.00 87.62 328 ILE A C 1
ATOM 2587 O O . ILE A 1 328 ? -23.504 1.921 -4.867 1.00 87.62 328 ILE A O 1
ATOM 2591 N N . LYS A 1 329 ? -23.174 4.109 -4.499 1.00 85.94 329 LYS A N 1
ATOM 2592 C CA . LYS A 1 329 ? -24.589 4.400 -4.215 1.00 85.94 329 LYS A CA 1
ATOM 2593 C C . LYS A 1 329 ? -25.499 4.159 -5.428 1.00 85.94 329 LYS A C 1
ATOM 2595 O O . LYS A 1 329 ? -26.654 3.790 -5.245 1.00 85.94 329 LYS A O 1
ATOM 2600 N N . LYS A 1 330 ? -24.996 4.361 -6.653 1.00 87.94 330 LYS A N 1
ATOM 2601 C CA . LYS A 1 330 ? -25.756 4.176 -7.905 1.00 87.94 330 LYS A CA 1
ATOM 2602 C C . LYS A 1 330 ? -25.735 2.738 -8.426 1.00 87.94 330 LYS A C 1
ATOM 2604 O O . LYS A 1 330 ? -26.759 2.245 -8.881 1.00 87.94 330 LYS A O 1
ATOM 2609 N N . VAL A 1 331 ? -24.567 2.099 -8.408 1.00 87.44 331 VAL A N 1
ATOM 2610 C CA . VAL A 1 331 ? -24.312 0.799 -9.057 1.00 87.44 331 VAL A CA 1
ATOM 2611 C C . VAL A 1 331 ? -24.420 -0.366 -8.067 1.00 87.44 331 VAL A C 1
ATOM 2613 O O . VAL A 1 331 ? -24.712 -1.495 -8.455 1.00 87.44 331 VAL A O 1
ATOM 2616 N N . GLY A 1 332 ? -24.225 -0.096 -6.776 1.00 86.00 332 GLY A N 1
ATOM 2617 C CA . GLY A 1 332 ? -24.103 -1.110 -5.737 1.00 86.00 332 GLY A CA 1
ATOM 2618 C C . GLY A 1 332 ? -22.667 -1.618 -5.577 1.00 86.00 332 GLY A C 1
ATOM 2619 O O . GLY A 1 332 ? -21.824 -1.490 -6.463 1.00 86.00 332 GLY A O 1
ATOM 2620 N N . VAL A 1 333 ? -22.390 -2.218 -4.417 1.00 86.00 333 VA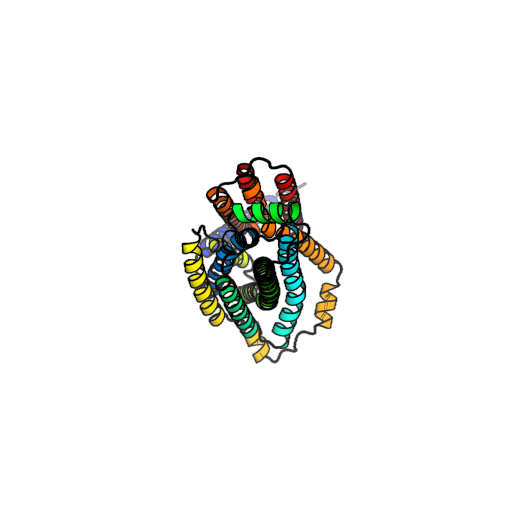L A N 1
ATOM 2621 C CA . VAL A 1 333 ? -21.040 -2.669 -4.029 1.00 86.00 333 VAL A CA 1
ATOM 2622 C C . VAL A 1 333 ? -20.552 -3.837 -4.897 1.00 86.00 333 VAL A C 1
ATOM 2624 O O . VAL A 1 333 ? -19.409 -3.838 -5.347 1.00 86.00 333 VAL A O 1
ATOM 2627 N N . MET A 1 334 ? -21.414 -4.827 -5.162 1.00 86.12 334 MET A N 1
ATOM 2628 C CA . MET A 1 334 ? -21.010 -6.067 -5.842 1.00 86.12 334 MET A CA 1
ATOM 2629 C C . MET A 1 334 ? -20.587 -5.865 -7.308 1.00 86.12 334 MET A C 1
ATOM 2631 O O . MET A 1 334 ? -19.510 -6.340 -7.666 1.00 86.12 334 MET A O 1
ATOM 2635 N N . PRO A 1 335 ? -21.346 -5.155 -8.170 1.00 88.00 335 PRO A N 1
ATOM 2636 C CA . PRO A 1 335 ? -20.903 -4.935 -9.547 1.00 88.00 335 PRO A CA 1
ATOM 2637 C C . PRO A 1 335 ? -19.657 -4.048 -9.616 1.00 88.00 335 PRO A C 1
ATOM 2639 O O . PRO A 1 335 ? -18.809 -4.263 -10.478 1.00 88.00 335 PRO A O 1
ATOM 2642 N N . PHE A 1 336 ? -19.508 -3.100 -8.682 1.00 86.88 336 PHE A N 1
ATOM 2643 C CA . PHE A 1 336 ? -18.306 -2.277 -8.594 1.00 86.88 336 PHE A CA 1
ATOM 2644 C C . PHE A 1 336 ? -17.061 -3.119 -8.266 1.00 86.88 336 PHE A C 1
ATOM 2646 O O . PHE A 1 336 ? -16.037 -2.993 -8.930 1.00 86.88 336 PHE A O 1
ATOM 2653 N N . MET A 1 337 ? -17.165 -4.059 -7.321 1.00 85.44 337 MET A N 1
ATOM 2654 C CA . MET A 1 337 ? -16.079 -5.006 -7.045 1.00 85.44 337 MET A CA 1
ATOM 2655 C C . MET A 1 337 ? -15.705 -5.864 -8.265 1.00 85.44 337 MET A C 1
ATOM 2657 O O . MET A 1 337 ? -14.524 -6.090 -8.515 1.00 85.44 337 MET A O 1
ATOM 2661 N N . ILE A 1 338 ? -16.692 -6.347 -9.029 1.00 88.56 338 ILE A N 1
ATOM 2662 C CA . ILE A 1 338 ? -16.437 -7.135 -10.248 1.00 88.56 338 ILE A CA 1
ATOM 2663 C C . ILE A 1 338 ? -15.721 -6.278 -11.299 1.00 88.56 338 ILE A C 1
ATOM 2665 O O . ILE A 1 338 ? -14.791 -6.756 -11.947 1.00 88.56 338 ILE A O 1
ATOM 2669 N N . LEU A 1 339 ? -16.117 -5.011 -11.442 1.00 89.19 339 LEU A N 1
ATOM 2670 C CA . LEU A 1 339 ? -15.484 -4.066 -12.357 1.00 89.19 339 LEU A CA 1
ATOM 2671 C C . LEU A 1 339 ? -14.000 -3.844 -12.017 1.00 89.19 339 LEU A C 1
ATOM 2673 O O . LEU A 1 339 ? -13.177 -3.856 -12.931 1.00 89.19 339 LEU A O 1
ATOM 2677 N N . GLY A 1 340 ? -13.650 -3.728 -10.732 1.00 87.88 340 GLY A N 1
ATOM 2678 C CA . GLY A 1 340 ? -12.253 -3.643 -10.289 1.00 87.88 340 GLY A CA 1
ATOM 2679 C C . GLY A 1 340 ? -11.443 -4.894 -10.658 1.00 87.88 340 GLY A C 1
ATOM 2680 O O . GLY A 1 340 ? -10.365 -4.794 -11.241 1.00 87.88 340 GLY A O 1
ATOM 2681 N N . ILE A 1 341 ? -11.994 -6.095 -10.431 1.00 88.69 341 ILE A N 1
ATOM 2682 C CA . ILE A 1 341 ? -11.335 -7.359 -10.820 1.00 88.69 341 ILE A CA 1
ATOM 2683 C C . ILE A 1 341 ? -11.109 -7.420 -12.340 1.00 88.69 341 ILE A C 1
ATOM 2685 O O . ILE A 1 341 ? -10.023 -7.783 -12.794 1.00 88.69 341 ILE A O 1
ATOM 2689 N N . LEU A 1 342 ? -12.110 -7.040 -13.139 1.00 90.62 342 LEU A N 1
ATOM 2690 C CA . LEU A 1 342 ? -11.984 -6.983 -14.599 1.00 90.62 342 LEU A CA 1
ATOM 2691 C C . LEU A 1 342 ? -10.936 -5.954 -15.045 1.00 90.62 342 LEU A C 1
ATOM 2693 O O . LEU A 1 342 ? -10.172 -6.233 -15.970 1.00 90.62 342 LEU A O 1
ATOM 2697 N N . GLY A 1 343 ? -10.858 -4.805 -14.369 1.00 89.75 343 GLY A N 1
ATOM 2698 C CA . GLY A 1 343 ? -9.825 -3.792 -14.590 1.00 89.75 343 GLY A CA 1
ATOM 2699 C C . GLY A 1 343 ? -8.415 -4.338 -14.357 1.00 89.75 343 GLY A C 1
ATOM 2700 O O . GLY A 1 343 ? -7.535 -4.149 -15.198 1.00 89.75 343 GLY A O 1
ATOM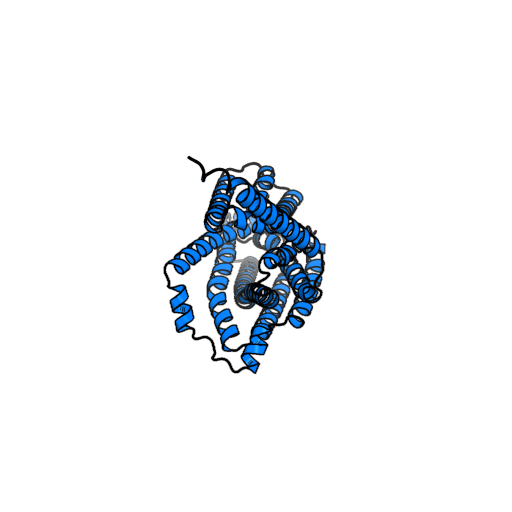 2701 N N . TYR A 1 344 ? -8.215 -5.106 -13.282 1.00 88.50 344 TYR A N 1
ATOM 2702 C CA . TYR A 1 344 ? -6.941 -5.779 -13.009 1.00 88.50 344 TYR A CA 1
ATOM 2703 C C . TYR A 1 344 ? -6.574 -6.804 -14.086 1.00 88.50 344 TYR A C 1
ATOM 2705 O O . TYR A 1 344 ? -5.430 -6.829 -14.538 1.00 88.50 344 TYR A O 1
ATOM 2713 N N . ILE A 1 345 ? -7.528 -7.621 -14.543 1.00 90.19 345 ILE A N 1
ATOM 2714 C CA . ILE A 1 345 ? -7.283 -8.587 -15.627 1.00 90.19 345 ILE A CA 1
ATOM 2715 C C . ILE A 1 345 ? -6.865 -7.855 -16.906 1.00 90.19 345 ILE A C 1
ATOM 2717 O O . ILE A 1 345 ? -5.842 -8.193 -17.503 1.00 90.19 345 ILE A O 1
ATOM 2721 N N . ALA A 1 346 ? -7.616 -6.821 -17.299 1.00 90.94 346 ALA A N 1
ATOM 2722 C CA . ALA A 1 346 ? -7.307 -6.018 -18.476 1.00 90.94 346 ALA A CA 1
ATOM 2723 C C . ALA A 1 346 ? -5.903 -5.407 -18.380 1.00 90.94 346 ALA A C 1
ATOM 2725 O O . ALA A 1 346 ? -5.123 -5.494 -19.327 1.00 90.94 346 ALA A O 1
ATOM 2726 N N . ARG A 1 347 ? -5.547 -4.867 -17.212 1.00 89.69 347 ARG A N 1
ATOM 2727 C CA . ARG A 1 347 ? -4.223 -4.301 -16.951 1.00 89.69 347 ARG A CA 1
ATOM 2728 C C . ARG A 1 347 ? -3.097 -5.312 -17.160 1.00 89.69 347 ARG A C 1
ATOM 2730 O O . ARG A 1 347 ? -2.135 -5.011 -17.865 1.00 89.69 347 ARG A O 1
ATOM 2737 N N . PHE A 1 348 ? -3.226 -6.512 -16.598 1.00 89.62 348 PHE A N 1
ATOM 2738 C CA . PHE A 1 348 ? -2.239 -7.580 -16.780 1.00 89.62 348 PHE A CA 1
ATOM 2739 C C . PHE A 1 348 ? -2.108 -8.013 -18.238 1.00 89.62 348 PHE A C 1
ATOM 2741 O O . PHE A 1 348 ? -0.991 -8.179 -18.730 1.00 89.62 348 PHE A O 1
ATOM 2748 N N . CYS A 1 349 ? -3.233 -8.162 -18.942 1.00 90.50 349 CYS A N 1
ATOM 2749 C CA . CYS A 1 349 ? -3.222 -8.484 -20.362 1.00 90.50 349 CYS A CA 1
ATOM 2750 C C . CYS A 1 349 ? -2.480 -7.412 -21.163 1.00 90.50 349 CYS A C 1
ATOM 2752 O O . CYS A 1 349 ? -1.630 -7.750 -21.979 1.00 90.50 349 CYS A O 1
ATOM 2754 N N . VAL A 1 350 ? -2.743 -6.128 -20.910 1.00 90.69 350 VAL A N 1
ATOM 2755 C CA . VAL A 1 350 ? -2.089 -5.051 -21.658 1.00 90.69 350 VAL A CA 1
ATOM 2756 C C . VAL A 1 350 ? -0.582 -5.003 -21.375 1.00 90.69 350 VAL A C 1
ATOM 2758 O O . VAL A 1 350 ? 0.196 -4.917 -22.323 1.00 90.69 350 VAL A O 1
ATOM 2761 N N . PHE A 1 351 ? -0.142 -5.149 -20.120 1.00 90.12 351 PHE A N 1
ATOM 2762 C CA . PHE A 1 351 ? 1.293 -5.217 -19.801 1.00 90.12 351 PHE A CA 1
ATOM 2763 C C . PHE A 1 351 ? 2.010 -6.399 -20.459 1.00 90.12 351 PHE A C 1
ATOM 2765 O O . PHE A 1 351 ? 3.170 -6.264 -20.829 1.00 90.12 351 PHE A O 1
ATOM 2772 N N . ALA A 1 352 ? 1.333 -7.531 -20.669 1.00 89.38 352 ALA A N 1
ATOM 2773 C CA . ALA A 1 352 ? 1.936 -8.689 -21.326 1.00 89.38 352 ALA A CA 1
ATOM 2774 C C . ALA A 1 352 ? 2.245 -8.470 -22.822 1.00 89.38 352 ALA A C 1
ATOM 2776 O O . ALA A 1 352 ? 3.144 -9.119 -23.353 1.00 89.38 352 ALA A O 1
ATOM 2777 N N . PHE A 1 353 ? 1.521 -7.574 -23.506 1.00 89.19 353 PHE A N 1
ATOM 2778 C CA . PHE A 1 353 ? 1.673 -7.323 -24.949 1.00 89.19 353 PHE A CA 1
ATOM 2779 C C . PHE A 1 353 ? 2.309 -5.964 -25.284 1.00 89.19 353 PHE A C 1
ATOM 2781 O O . PHE A 1 353 ? 2.525 -5.654 -26.459 1.00 89.19 353 PHE A O 1
ATOM 2788 N N . ILE A 1 354 ? 2.599 -5.136 -24.278 1.00 90.00 354 ILE A N 1
ATOM 2789 C CA . ILE A 1 354 ? 3.216 -3.827 -24.484 1.00 90.00 354 ILE A CA 1
ATOM 2790 C C . ILE A 1 354 ? 4.686 -3.990 -24.887 1.00 90.00 354 ILE A C 1
ATOM 2792 O O . ILE A 1 354 ? 5.496 -4.563 -24.168 1.00 90.00 354 ILE A O 1
ATOM 2796 N N . ASN A 1 355 ? 5.032 -3.408 -26.036 1.00 87.31 355 ASN A N 1
ATOM 2797 C CA . ASN A 1 355 ? 6.416 -3.281 -26.504 1.00 87.31 355 ASN A CA 1
ATOM 2798 C C . ASN A 1 355 ? 6.935 -1.839 -26.417 1.00 87.31 355 ASN A C 1
ATOM 2800 O O . ASN A 1 355 ? 8.139 -1.612 -26.399 1.00 87.31 355 ASN A O 1
ATOM 2804 N N . ASN A 1 356 ? 6.034 -0.851 -26.394 1.00 88.75 356 ASN A N 1
ATOM 2805 C CA . ASN A 1 356 ? 6.395 0.560 -26.306 1.00 88.75 356 ASN A CA 1
ATOM 2806 C C . ASN A 1 356 ? 6.024 1.101 -24.912 1.00 88.75 356 ASN A C 1
ATOM 2808 O O . ASN A 1 356 ? 4.845 1.061 -24.547 1.00 88.75 356 ASN A O 1
ATOM 2812 N N . PRO A 1 357 ? 6.993 1.638 -24.147 1.00 87.62 357 PRO A N 1
ATOM 2813 C CA . PRO A 1 357 ? 6.792 2.007 -22.749 1.00 87.62 357 PRO A CA 1
ATOM 2814 C C . PRO A 1 357 ? 5.798 3.163 -22.547 1.00 87.62 357 PRO A C 1
ATOM 2816 O O . PRO A 1 357 ? 5.247 3.307 -21.460 1.00 87.62 357 PRO A O 1
ATOM 2819 N N . TRP A 1 358 ? 5.508 3.969 -23.573 1.00 88.38 358 TRP A N 1
ATOM 2820 C CA . TRP A 1 358 ? 4.549 5.076 -23.466 1.00 88.38 358 TRP A CA 1
ATOM 2821 C C . TRP A 1 358 ? 3.099 4.613 -23.281 1.00 88.38 358 TRP A C 1
ATOM 2823 O O . TRP A 1 358 ? 2.308 5.324 -22.663 1.00 88.38 358 TRP A O 1
ATOM 2833 N N . PHE A 1 359 ? 2.747 3.410 -23.749 1.00 89.44 359 PHE A N 1
ATOM 2834 C CA . PHE A 1 359 ? 1.399 2.853 -23.572 1.00 89.44 359 PHE A CA 1
ATOM 2835 C C . PHE A 1 359 ? 1.103 2.405 -22.138 1.00 89.44 359 PHE A C 1
ATOM 2837 O O . PHE A 1 359 ? -0.038 2.079 -21.830 1.00 89.44 359 PHE A O 1
ATOM 2844 N N . ILE A 1 360 ? 2.092 2.433 -21.245 1.00 89.75 360 ILE A N 1
ATOM 2845 C CA . ILE A 1 360 ? 1.894 2.118 -19.828 1.00 89.75 360 ILE A CA 1
ATOM 2846 C C . ILE A 1 360 ? 1.108 3.239 -19.138 1.00 89.75 360 ILE A C 1
ATOM 2848 O O . ILE A 1 360 ? 0.227 2.953 -18.338 1.00 89.75 360 ILE A O 1
ATOM 2852 N N . LEU A 1 361 ? 1.324 4.505 -19.515 1.00 89.69 361 LEU A N 1
ATOM 2853 C CA . LEU A 1 361 ? 0.642 5.660 -18.912 1.00 89.69 361 LEU A CA 1
ATOM 2854 C C . LEU A 1 361 ? -0.898 5.583 -18.948 1.00 89.69 361 LEU A C 1
ATOM 2856 O O . LEU A 1 361 ? -1.510 5.750 -17.898 1.00 89.69 361 LEU A O 1
ATOM 2860 N N . PRO A 1 362 ? -1.567 5.320 -20.089 1.00 90.44 362 PRO A N 1
ATOM 2861 C CA . PRO A 1 362 ? -3.025 5.189 -20.093 1.00 90.44 362 PRO A CA 1
ATOM 2862 C C . PRO A 1 362 ? -3.515 3.968 -19.303 1.00 90.44 362 PRO A C 1
ATOM 2864 O O . PRO A 1 362 ? -4.617 3.994 -18.765 1.00 90.44 362 PRO A O 1
ATOM 2867 N N . VAL A 1 363 ? -2.706 2.911 -19.203 1.00 90.88 363 VAL A N 1
ATOM 2868 C CA . VAL A 1 363 ? -3.046 1.704 -18.437 1.00 90.88 363 VAL A CA 1
ATOM 2869 C C . VAL A 1 363 ? -2.949 1.960 -16.934 1.00 90.88 363 VAL A C 1
ATOM 2871 O O . VAL A 1 363 ? -3.747 1.415 -16.178 1.00 90.88 363 VAL A O 1
ATOM 2874 N N . GLU A 1 364 ? -2.042 2.836 -16.496 1.00 89.31 364 GLU A N 1
ATOM 2875 C CA . GLU A 1 364 ? -1.937 3.258 -15.093 1.00 89.31 364 GLU A CA 1
ATOM 2876 C C . GLU A 1 364 ? -3.208 3.936 -14.573 1.00 89.31 364 GLU A C 1
ATOM 2878 O O . GLU A 1 364 ? -3.478 3.883 -13.378 1.00 89.31 364 GLU A O 1
ATOM 2883 N N . VAL A 1 365 ? -4.051 4.491 -15.450 1.00 89.75 365 VAL A N 1
ATOM 2884 C CA . VAL A 1 365 ? -5.357 5.036 -15.047 1.00 89.75 365 VAL A CA 1
ATOM 2885 C C . VAL A 1 365 ? -6.268 3.949 -14.462 1.00 89.75 365 VAL A C 1
ATOM 2887 O O . VAL A 1 365 ? -7.052 4.224 -13.556 1.00 89.75 365 VAL A O 1
ATOM 2890 N N . LEU A 1 366 ? -6.121 2.694 -14.907 1.00 88.62 366 LEU A N 1
ATOM 2891 C CA . LEU A 1 366 ? -6.854 1.555 -14.347 1.00 88.62 366 LEU A CA 1
ATOM 2892 C C . LEU A 1 366 ? -6.419 1.207 -12.917 1.00 88.62 366 LEU A C 1
ATOM 2894 O O . LEU A 1 366 ? -7.111 0.427 -12.275 1.00 88.62 366 LEU A O 1
ATOM 2898 N N . GLN A 1 367 ? -5.315 1.762 -12.396 1.00 87.94 367 GLN A N 1
ATOM 2899 C CA . GLN A 1 367 ? -4.944 1.602 -10.983 1.00 87.94 367 GLN A CA 1
ATOM 2900 C C . GLN A 1 367 ? -6.044 2.083 -10.047 1.00 87.94 367 GLN A C 1
ATOM 2902 O O . GLN A 1 367 ? -6.228 1.493 -8.988 1.00 87.94 367 GLN A O 1
ATOM 2907 N N . GLY A 1 368 ? -6.715 3.181 -10.403 1.00 81.94 368 GLY A N 1
ATOM 2908 C CA . GLY A 1 368 ? -7.693 3.781 -9.510 1.00 81.94 368 GLY A CA 1
ATOM 2909 C C . GLY A 1 368 ? -8.900 2.880 -9.246 1.00 81.94 368 GLY A C 1
ATOM 2910 O O . GLY A 1 368 ? -9.538 3.043 -8.211 1.00 81.94 368 GLY A O 1
ATOM 2911 N N . MET A 1 369 ? -9.196 1.948 -10.161 1.00 81.12 369 MET A N 1
ATOM 2912 C CA . MET A 1 369 ? -10.411 1.126 -10.180 1.00 81.12 369 MET A CA 1
ATOM 2913 C C . MET A 1 369 ? -10.397 -0.091 -9.256 1.00 81.12 369 MET A C 1
ATOM 2915 O O . MET A 1 369 ? -9.328 -0.714 -9.063 1.00 81.12 369 MET A O 1
#